Protein AF-A0A7T4PDF2-F1 (afdb_monomer)

Organism: NCBI:txid1642299

Sequence (208 aa):
MTSNLTVSLADASAEHSRTLLGHDFDAWLVAGILAVVVAVAYEVMTALLRQVSLRIPFLVLYLAKLTVPGKDWMRLSPRWKGELWAILSQPSTTSRPVRFLKGILYAAPLALGAARVTAKALTTTRPAAKKTRRRIVAIRIGTPSGGDWLRVAGFALATWGVYLAPPQDLKNRILVASLALFVWIGQVVRVLVITREEDTPGSPRDTD

pLDDT: mean 72.61, std 14.15, range [41.38, 96.06]

Foldseek 3Di:
DPPPPVVVVVVVVVPDAPDDPNHHVVVVVVVVVVVVVVVVVVCCVVLVVDPVVLCVLVVLLVLLPVQDDPVLCVVCVVVLVVVLVCLQVDDDDDDNVVSSVVSNVSSNVSNVHVVVVVSVVVVVPPDPPDPDPDDPPPPPPPDDPPVVVCVVVVLVVVLVVVVVPDDPDPVVVVVSNVVSVVVVVVVVVVVVVVVVVVPPPDDPDDDD

Secondary structure (DSSP, 8-state):
--SSHHHHHHHHHHS---EETTEEHHHHHHHHHHHHHHHHHHHHHHHHHSTTTTSHHHHHHHHGGGTS-HHHHHHHHHHHHHHHHHHHH--SSS-HHHHHHHHHHHHHHIIIIIHHHHHHHHHHTS----------------PPPHHHHHHHHHHHHHHHHHHHS--S-HHHHHHHHHHHHHHHHHHHHHHHHHHHHTTS--------

Solvent-accessible surface area (backbone atoms only — not comparable to full-atom values): 12454 Å² total; per-residue (Å²): 144,74,81,73,66,68,60,62,59,58,59,63,59,69,75,60,59,66,58,60,94,88,38,47,50,65,58,53,51,51,50,51,52,51,50,52,52,50,51,51,50,50,50,51,52,51,26,71,74,40,101,62,45,77,49,58,33,54,52,41,38,54,49,19,56,79,56,28,61,71,76,56,38,71,68,45,46,64,55,55,50,50,54,45,47,52,54,56,64,56,79,93,81,69,55,71,71,56,30,46,50,52,26,37,67,58,16,48,50,32,29,77,36,51,45,41,54,53,53,51,54,63,60,67,66,57,74,73,92,61,94,68,95,67,81,86,72,81,78,76,74,80,70,78,59,79,66,58,57,53,53,55,50,50,51,54,49,54,59,47,51,65,72,67,56,88,70,97,48,73,68,58,53,55,53,52,52,49,52,53,49,52,54,49,51,54,51,54,52,52,54,57,53,58,62,57,65,74,69,59,78,74,73,84,76,83,80,131

Structure (mmCIF, N/CA/C/O backbone):
data_AF-A0A7T4PDF2-F1
#
_entry.id   AF-A0A7T4PDF2-F1
#
loop_
_atom_site.group_PDB
_atom_site.id
_atom_site.type_symbol
_atom_site.label_atom_id
_atom_site.label_alt_id
_atom_site.label_comp_id
_atom_site.label_asym_id
_atom_site.label_entity_id
_atom_site.label_seq_id
_atom_site.pdbx_PDB_ins_code
_atom_site.Cartn_x
_atom_site.Cartn_y
_atom_site.Cartn_z
_atom_site.occupancy
_atom_site.B_iso_or_equiv
_atom_site.auth_seq_id
_atom_site.auth_comp_id
_atom_site.auth_asym_id
_atom_site.auth_atom_id
_atom_site.pdbx_PDB_model_num
ATOM 1 N N . MET A 1 1 ? 42.212 -27.305 -36.661 1.00 55.41 1 MET A N 1
ATOM 2 C CA . MET A 1 1 ? 42.125 -25.833 -36.499 1.00 55.41 1 MET A CA 1
ATOM 3 C C . MET A 1 1 ? 40.678 -25.337 -36.648 1.00 55.41 1 MET A C 1
ATOM 5 O O . MET A 1 1 ? 40.427 -24.370 -37.347 1.00 55.41 1 MET A O 1
ATOM 9 N N . THR A 1 2 ? 39.704 -25.977 -35.997 1.00 55.78 2 THR A N 1
ATOM 10 C CA . THR A 1 2 ? 38.267 -25.648 -36.153 1.00 55.78 2 THR A CA 1
ATOM 11 C C . THR A 1 2 ? 37.528 -25.509 -34.818 1.00 55.78 2 THR A C 1
ATOM 13 O O . THR A 1 2 ? 36.362 -25.145 -34.803 1.00 55.78 2 THR A O 1
ATOM 16 N N . SER A 1 3 ? 38.203 -25.729 -33.687 1.00 56.53 3 SER A N 1
ATOM 17 C CA . SER A 1 3 ? 37.607 -25.738 -32.344 1.00 56.53 3 SER A CA 1
ATOM 18 C C . SER A 1 3 ? 37.536 -24.370 -31.649 1.00 56.53 3 SER A C 1
ATOM 20 O O . SER A 1 3 ? 36.924 -24.275 -30.595 1.00 56.53 3 SER A O 1
ATOM 22 N N 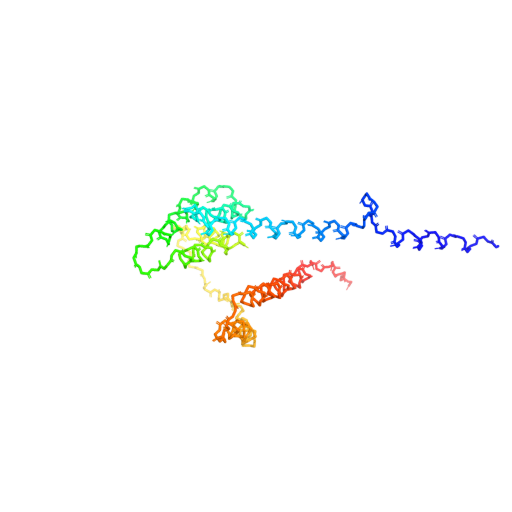. ASN A 1 4 ? 38.126 -23.308 -32.214 1.00 57.12 4 ASN A N 1
ATOM 23 C CA . ASN A 1 4 ? 38.200 -21.997 -31.545 1.00 57.12 4 ASN A CA 1
ATOM 24 C C . ASN A 1 4 ? 37.143 -20.979 -32.008 1.00 57.12 4 ASN A C 1
ATOM 26 O O . ASN A 1 4 ? 37.021 -19.922 -31.402 1.00 57.12 4 ASN A O 1
ATOM 30 N N . LEU A 1 5 ? 36.361 -21.273 -33.054 1.00 57.22 5 LEU A N 1
ATOM 31 C CA . LEU A 1 5 ? 35.352 -20.335 -33.569 1.00 57.22 5 LEU A CA 1
ATOM 32 C C . LEU A 1 5 ? 34.000 -20.434 -32.847 1.00 57.22 5 LEU A C 1
ATOM 34 O O . LEU A 1 5 ? 33.257 -19.459 -32.815 1.00 57.22 5 LEU A O 1
ATOM 38 N N . THR A 1 6 ? 33.679 -21.571 -32.226 1.00 57.25 6 THR A N 1
ATOM 39 C CA . THR A 1 6 ? 32.379 -21.772 -31.564 1.00 57.25 6 THR A CA 1
ATOM 40 C C . THR A 1 6 ? 32.286 -21.121 -30.184 1.00 57.25 6 THR A C 1
ATOM 42 O O . THR A 1 6 ? 31.183 -20.832 -29.735 1.00 57.25 6 THR A O 1
ATOM 45 N N . VAL A 1 7 ? 33.416 -20.845 -29.522 1.00 59.78 7 VAL A N 1
ATOM 46 C CA . VAL A 1 7 ? 33.430 -20.205 -28.192 1.00 59.78 7 VAL A CA 1
ATOM 47 C C . VAL A 1 7 ? 33.157 -18.697 -28.291 1.00 59.78 7 VAL A C 1
ATOM 49 O O . VAL A 1 7 ? 32.425 -18.151 -27.476 1.00 59.78 7 VAL A O 1
ATOM 52 N N . SER A 1 8 ? 33.631 -18.029 -29.349 1.00 59.09 8 SER A N 1
ATOM 53 C CA . SER A 1 8 ? 33.500 -16.568 -29.485 1.00 59.09 8 SER A CA 1
ATOM 54 C C . SER A 1 8 ? 32.078 -16.079 -29.804 1.00 59.09 8 SER A C 1
ATOM 56 O O . SER A 1 8 ? 31.779 -14.908 -29.590 1.00 59.09 8 SER A O 1
ATOM 58 N N . LEU A 1 9 ? 31.201 -16.941 -30.328 1.00 57.12 9 LEU A N 1
ATOM 59 C CA . LEU A 1 9 ? 29.815 -16.577 -30.659 1.00 57.12 9 LEU A CA 1
ATOM 60 C C . LEU A 1 9 ? 28.863 -16.716 -29.463 1.00 57.12 9 LEU A C 1
ATOM 62 O O . LEU A 1 9 ? 27.857 -16.012 -29.406 1.00 57.12 9 LEU A O 1
ATOM 66 N N . ALA A 1 10 ? 29.184 -17.589 -28.504 1.00 58.59 10 ALA A N 1
ATOM 67 C CA . ALA A 1 10 ? 28.398 -17.735 -27.283 1.00 58.59 10 ALA A CA 1
ATOM 68 C C . ALA A 1 10 ? 28.593 -16.529 -26.347 1.00 58.59 10 ALA A C 1
ATOM 70 O O . ALA A 1 10 ? 27.600 -15.982 -25.867 1.00 58.59 10 ALA A O 1
ATOM 71 N N . ASP A 1 11 ? 29.833 -16.050 -26.187 1.00 58.75 11 ASP A N 1
ATOM 72 C CA . ASP A 1 11 ? 30.136 -14.870 -25.360 1.00 58.75 11 ASP A CA 1
ATOM 73 C C . ASP A 1 11 ? 29.533 -13.576 -25.930 1.00 58.75 11 ASP A C 1
ATOM 75 O O . ASP A 1 11 ? 28.991 -12.764 -25.184 1.00 58.75 11 ASP A O 1
ATOM 79 N N . ALA A 1 12 ? 29.495 -13.413 -27.258 1.00 58.12 12 ALA A N 1
ATOM 80 C CA . ALA A 1 12 ? 28.892 -12.230 -27.884 1.00 58.12 12 ALA A CA 1
ATOM 81 C C . ALA A 1 12 ? 27.364 -12.129 -27.670 1.00 58.12 12 ALA A C 1
ATOM 83 O O . ALA A 1 12 ? 26.794 -11.035 -27.712 1.00 58.12 12 ALA A O 1
ATOM 84 N N . SER A 1 13 ? 26.691 -13.260 -27.420 1.00 55.97 13 SER A N 1
ATOM 85 C CA . SER A 1 13 ? 25.247 -13.295 -27.144 1.00 55.97 13 SER A CA 1
ATOM 86 C C . SER A 1 13 ? 24.888 -12.973 -25.688 1.00 55.97 13 SER A C 1
ATOM 88 O O . SER A 1 13 ? 23.735 -12.646 -25.411 1.00 55.97 13 SER A O 1
ATOM 90 N N . ALA A 1 14 ? 25.858 -13.027 -24.769 1.00 56.44 14 ALA A N 1
ATOM 91 C CA . ALA A 1 14 ? 25.640 -12.760 -23.349 1.00 56.44 14 ALA A CA 1
ATOM 92 C C . ALA A 1 14 ? 25.651 -11.257 -23.009 1.00 56.44 14 ALA A C 1
ATOM 94 O O . ALA A 1 14 ? 25.017 -10.851 -22.037 1.00 56.44 14 ALA A O 1
ATOM 95 N N . GLU A 1 15 ? 26.311 -10.421 -23.818 1.00 57.56 15 GLU A N 1
ATOM 96 C CA . GLU A 1 15 ? 26.393 -8.970 -23.574 1.00 57.56 15 GLU A CA 1
ATOM 97 C C . GLU A 1 15 ? 25.208 -8.176 -24.144 1.00 57.56 15 GLU A C 1
ATOM 99 O O . GLU A 1 15 ? 24.951 -7.051 -23.719 1.00 57.56 15 GLU A O 1
ATOM 104 N N . HIS A 1 16 ? 24.429 -8.758 -25.060 1.00 56.84 16 HIS A N 1
ATOM 105 C CA . HIS A 1 16 ? 23.249 -8.100 -25.618 1.00 56.84 16 HIS A CA 1
ATOM 106 C C . HIS A 1 16 ? 22.017 -8.436 -24.777 1.00 56.84 16 HIS A C 1
ATOM 108 O O . HIS A 1 16 ? 21.187 -9.278 -25.135 1.00 56.84 16 HIS A O 1
ATOM 114 N N . SER A 1 17 ? 21.901 -7.745 -23.638 1.00 58.88 17 SER A N 1
ATOM 115 C CA . SER A 1 17 ? 20.645 -7.641 -22.893 1.00 58.88 17 SER A CA 1
ATOM 116 C C . SER A 1 17 ? 19.512 -7.315 -23.880 1.00 58.88 17 SER A C 1
ATOM 118 O O . SER A 1 17 ? 19.728 -6.603 -24.859 1.00 58.88 17 SER A O 1
ATOM 120 N N . ARG A 1 18 ? 18.318 -7.899 -23.711 1.00 73.56 18 ARG A N 1
ATOM 121 C CA . ARG A 1 18 ? 17.212 -7.743 -24.675 1.00 73.56 18 ARG A CA 1
ATOM 122 C C . ARG A 1 18 ? 16.936 -6.257 -24.930 1.00 73.56 18 ARG A C 1
ATOM 124 O O . ARG A 1 18 ? 16.296 -5.601 -24.114 1.00 73.56 18 ARG A O 1
ATOM 131 N N . THR A 1 19 ? 17.382 -5.740 -26.068 1.00 82.56 19 THR A N 1
ATOM 132 C CA . THR A 1 19 ? 17.137 -4.354 -26.448 1.00 82.56 19 THR A CA 1
ATOM 133 C C . THR A 1 19 ? 15.747 -4.247 -27.064 1.00 82.56 19 THR A C 1
ATOM 135 O O . THR A 1 19 ? 15.395 -4.953 -28.010 1.00 82.56 19 THR A O 1
ATOM 138 N N . LEU A 1 20 ? 14.916 -3.371 -26.505 1.00 68.25 20 LEU A N 1
ATOM 139 C CA . LEU A 1 20 ? 13.612 -3.022 -27.057 1.00 68.25 20 LEU A CA 1
ATOM 140 C C . LEU A 1 20 ? 13.735 -1.595 -27.597 1.00 68.25 20 LEU A C 1
ATOM 142 O O . LEU A 1 20 ? 13.998 -0.668 -26.833 1.00 68.25 20 LEU A O 1
ATOM 146 N N . LEU A 1 21 ? 13.573 -1.416 -28.912 1.00 81.50 21 LEU A N 1
ATOM 147 C CA . LEU A 1 21 ? 13.706 -0.112 -29.587 1.00 81.50 21 LEU A CA 1
ATOM 148 C C . LEU A 1 21 ? 15.102 0.533 -29.445 1.00 81.50 21 LEU A C 1
ATOM 150 O O . LEU A 1 21 ? 15.217 1.752 -29.386 1.00 81.50 21 LEU A O 1
ATOM 154 N N . GLY A 1 22 ? 16.163 -0.278 -29.384 1.00 85.19 22 GLY A N 1
ATOM 155 C CA . GLY A 1 22 ? 17.543 0.220 -29.288 1.00 85.19 22 GLY A CA 1
ATOM 156 C C . GLY A 1 22 ? 17.973 0.669 -27.888 1.00 85.19 22 GLY A C 1
ATOM 157 O O . GLY A 1 22 ? 19.072 1.192 -27.737 1.00 85.19 22 GLY A O 1
ATOM 158 N N . HIS A 1 23 ? 17.142 0.439 -26.868 1.00 82.00 23 HIS A N 1
ATOM 159 C CA . HIS A 1 23 ? 17.488 0.648 -25.463 1.00 82.00 23 HIS A CA 1
ATOM 160 C C . HIS A 1 23 ? 17.376 -0.657 -24.675 1.00 82.00 23 HIS A C 1
ATOM 162 O O . HIS A 1 23 ? 16.499 -1.482 -24.950 1.00 82.00 23 HIS A O 1
ATOM 168 N N . ASP A 1 24 ? 18.255 -0.829 -23.689 1.00 87.06 24 ASP A N 1
ATOM 169 C CA . ASP A 1 24 ? 18.251 -1.987 -22.799 1.00 87.06 24 ASP A CA 1
ATOM 170 C C . ASP A 1 24 ? 16.918 -2.107 -22.053 1.00 87.06 24 ASP A C 1
ATOM 172 O O . ASP A 1 24 ? 16.301 -1.110 -21.659 1.00 87.06 24 ASP A O 1
ATOM 176 N N . PHE A 1 25 ? 16.471 -3.342 -21.828 1.00 81.69 25 PHE A N 1
ATOM 177 C CA . PHE A 1 25 ? 15.263 -3.614 -21.047 1.00 81.69 25 PHE A CA 1
ATOM 178 C C . PHE A 1 25 ? 15.326 -2.984 -19.646 1.00 81.69 25 PHE A C 1
ATOM 180 O O . PHE A 1 25 ? 14.312 -2.510 -19.133 1.00 81.69 25 PHE A O 1
ATOM 187 N N . ASP A 1 26 ? 16.522 -2.902 -19.062 1.00 78.44 26 ASP A N 1
ATOM 188 C CA . ASP A 1 26 ? 16.755 -2.258 -17.770 1.00 78.44 26 ASP A CA 1
ATOM 189 C C . ASP A 1 26 ? 16.438 -0.758 -17.809 1.00 78.44 26 ASP A C 1
ATOM 191 O O . ASP A 1 26 ? 15.810 -0.236 -16.886 1.00 78.44 26 ASP A O 1
ATOM 195 N N . ALA A 1 27 ? 16.772 -0.066 -18.904 1.00 76.88 27 ALA A N 1
ATOM 196 C CA . ALA A 1 27 ? 16.428 1.344 -19.082 1.00 76.88 27 ALA A CA 1
ATOM 197 C C . ALA A 1 27 ? 14.904 1.543 -19.141 1.00 76.88 27 ALA A C 1
ATOM 199 O O . ALA A 1 27 ? 14.369 2.465 -18.519 1.00 76.88 27 ALA A O 1
ATOM 200 N N . TRP A 1 28 ? 14.188 0.639 -19.817 1.00 84.12 28 TRP A N 1
ATOM 201 C CA . TRP A 1 28 ? 12.723 0.643 -19.856 1.00 84.12 28 TRP A CA 1
ATOM 202 C C . TRP A 1 28 ? 12.091 0.334 -18.500 1.00 84.12 28 TRP A C 1
ATOM 204 O O . TRP A 1 28 ? 11.101 0.965 -18.125 1.00 84.12 28 TRP A O 1
ATOM 214 N N . LEU A 1 29 ? 12.663 -0.604 -17.746 1.00 79.56 29 LEU A N 1
ATOM 215 C CA . LEU A 1 29 ? 12.190 -0.950 -16.411 1.00 79.56 29 LEU A CA 1
ATOM 216 C C . LEU A 1 29 ? 12.362 0.234 -15.451 1.00 79.56 29 LEU A C 1
ATOM 218 O O . LEU A 1 29 ? 11.414 0.598 -14.752 1.00 79.56 29 LEU A O 1
ATOM 222 N N . VAL A 1 30 ? 13.527 0.889 -15.469 1.00 81.31 30 VAL A N 1
ATOM 223 C CA . VAL A 1 30 ? 13.784 2.103 -14.679 1.00 81.31 30 VAL A CA 1
ATOM 224 C C . VAL A 1 30 ? 12.826 3.225 -15.079 1.00 81.31 30 VAL A C 1
ATOM 226 O O . VAL A 1 30 ? 12.207 3.832 -14.202 1.00 81.31 30 VAL A O 1
ATOM 229 N N . ALA A 1 31 ? 12.638 3.468 -16.379 1.00 76.06 31 ALA A N 1
ATOM 230 C CA . ALA A 1 31 ? 11.690 4.467 -16.872 1.00 76.06 31 ALA A CA 1
ATOM 231 C C . ALA A 1 31 ? 10.249 4.163 -16.426 1.00 76.06 31 ALA A C 1
ATOM 233 O O . ALA A 1 31 ? 9.533 5.068 -15.995 1.00 76.06 31 ALA A O 1
ATOM 234 N N . GLY A 1 32 ? 9.838 2.892 -16.458 1.00 79.56 32 GLY A N 1
ATOM 235 C CA . GLY A 1 32 ? 8.528 2.441 -15.991 1.00 79.56 32 GLY A CA 1
ATOM 236 C C . GLY A 1 32 ? 8.319 2.683 -14.495 1.00 79.56 32 GLY A C 1
ATOM 237 O O . GLY A 1 32 ? 7.292 3.235 -14.098 1.00 79.56 32 GLY A O 1
ATOM 238 N N . ILE A 1 33 ? 9.308 2.347 -13.661 1.00 80.31 33 ILE A N 1
ATOM 239 C CA . ILE A 1 33 ? 9.261 2.634 -12.218 1.00 80.31 33 ILE A CA 1
ATOM 240 C C . ILE A 1 33 ? 9.170 4.144 -11.982 1.00 80.31 33 ILE A C 1
ATOM 242 O O . ILE A 1 33 ? 8.335 4.595 -11.195 1.00 80.31 33 ILE A O 1
ATOM 246 N N . LEU A 1 34 ? 9.987 4.936 -12.679 1.00 80.81 34 LEU A N 1
ATOM 247 C CA . LEU A 1 34 ? 10.007 6.388 -12.521 1.00 80.81 34 LEU A CA 1
ATOM 248 C C . LEU A 1 34 ? 8.670 7.017 -12.938 1.00 80.81 34 LEU A C 1
ATOM 250 O O . LEU A 1 34 ? 8.151 7.876 -12.226 1.00 80.81 34 LEU A O 1
ATOM 254 N N . ALA A 1 35 ? 8.062 6.535 -14.025 1.00 73.25 35 ALA A N 1
ATOM 255 C CA . ALA A 1 35 ? 6.735 6.957 -14.463 1.00 73.25 35 ALA A CA 1
ATOM 256 C C . ALA A 1 35 ? 5.657 6.656 -13.409 1.00 73.25 35 ALA A C 1
ATOM 258 O O . ALA A 1 35 ? 4.822 7.517 -13.126 1.00 73.25 35 ALA A O 1
ATOM 259 N N . VAL A 1 36 ? 5.701 5.479 -12.771 1.00 76.38 36 VAL A N 1
ATOM 260 C CA . VAL A 1 36 ? 4.786 5.130 -11.670 1.00 76.38 36 VAL A CA 1
ATOM 261 C C . VAL A 1 36 ? 4.982 6.065 -10.476 1.00 76.38 36 VAL A C 1
ATOM 263 O O . VAL A 1 36 ? 4.001 6.578 -9.936 1.00 76.38 36 VAL A O 1
ATOM 266 N N . VAL A 1 37 ? 6.228 6.339 -10.081 1.00 79.88 37 VAL A N 1
ATOM 267 C CA . VAL A 1 37 ? 6.529 7.252 -8.964 1.00 79.88 37 VAL A CA 1
ATOM 268 C C . VAL A 1 37 ? 6.021 8.665 -9.257 1.00 79.88 37 VAL A C 1
ATOM 270 O O . VAL A 1 37 ? 5.363 9.263 -8.405 1.00 79.88 37 VAL A O 1
ATOM 273 N N . VAL A 1 38 ? 6.268 9.187 -10.462 1.00 75.00 38 VAL A N 1
ATOM 274 C CA . VAL A 1 38 ? 5.798 10.518 -10.879 1.00 75.00 38 VAL A CA 1
ATOM 275 C C . VAL A 1 38 ? 4.271 10.577 -10.925 1.00 75.00 38 VAL A C 1
ATOM 277 O O . VAL A 1 38 ? 3.696 11.544 -10.428 1.00 75.00 38 VAL A O 1
ATOM 280 N N . ALA A 1 39 ? 3.599 9.547 -11.446 1.00 73.62 39 ALA A N 1
ATOM 281 C CA . ALA A 1 39 ? 2.138 9.483 -11.474 1.00 73.62 39 ALA A CA 1
ATOM 282 C C . ALA A 1 39 ? 1.538 9.491 -10.058 1.00 73.62 39 ALA A C 1
ATOM 284 O O . ALA A 1 39 ? 0.590 10.230 -9.789 1.00 73.62 39 ALA A O 1
ATOM 285 N N . VAL A 1 40 ? 2.129 8.732 -9.128 1.00 76.69 40 VAL A N 1
ATOM 286 C CA . VAL A 1 40 ? 1.718 8.730 -7.716 1.00 76.69 40 VAL A CA 1
ATOM 287 C C . VAL A 1 40 ? 1.963 10.094 -7.075 1.00 76.69 40 VAL A C 1
ATOM 289 O O . VAL A 1 40 ? 1.079 10.614 -6.397 1.00 76.69 40 VAL A O 1
ATOM 292 N N . ALA A 1 41 ? 3.129 10.700 -7.299 1.00 77.94 41 ALA A N 1
ATOM 293 C CA . ALA A 1 41 ? 3.449 12.018 -6.762 1.00 77.94 41 ALA A CA 1
ATOM 294 C C . ALA A 1 41 ? 2.492 13.095 -7.298 1.00 77.94 41 ALA A C 1
ATOM 296 O O . ALA A 1 41 ? 2.011 13.920 -6.523 1.00 77.94 41 ALA A O 1
ATOM 297 N N . TYR A 1 42 ? 2.164 13.056 -8.591 1.00 79.00 42 TYR A N 1
ATOM 298 C CA . TYR A 1 42 ? 1.203 13.960 -9.219 1.00 79.00 42 TYR A CA 1
ATOM 299 C C . TYR A 1 42 ? -0.207 13.800 -8.634 1.00 79.00 42 TYR A C 1
ATOM 301 O O . TYR A 1 42 ? -0.833 14.795 -8.267 1.00 79.00 42 TYR A O 1
ATOM 309 N N . GLU A 1 43 ? -0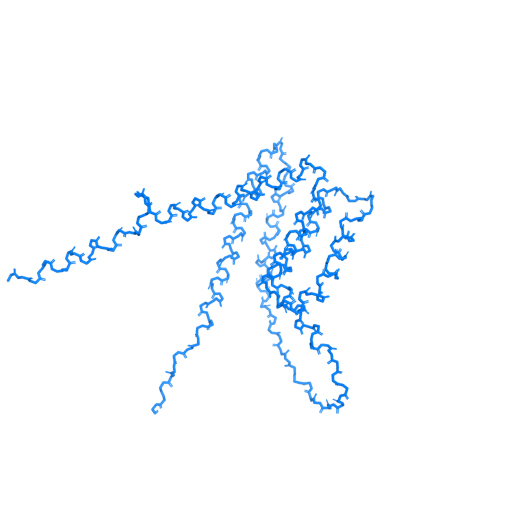.699 12.571 -8.475 1.00 70.94 43 GLU A N 1
ATOM 310 C CA . GLU A 1 43 ? -1.990 12.296 -7.824 1.00 70.94 43 GLU A CA 1
ATOM 311 C C . GLU A 1 43 ? -2.007 12.767 -6.366 1.00 70.94 43 GLU A C 1
ATOM 313 O O . GLU A 1 43 ? -2.942 13.435 -5.934 1.00 70.94 43 GLU A O 1
ATOM 318 N N . VAL A 1 44 ? -0.940 12.516 -5.604 1.00 70.69 44 VAL A N 1
ATOM 319 C CA . VAL A 1 44 ? -0.824 12.999 -4.219 1.00 70.69 44 VAL A CA 1
ATOM 320 C C . VAL A 1 44 ? -0.826 14.529 -4.169 1.00 70.69 44 VAL A C 1
ATOM 322 O O . VAL A 1 44 ? -1.551 15.114 -3.363 1.00 70.69 44 VAL A O 1
ATOM 325 N N . MET A 1 45 ? -0.067 15.185 -5.048 1.00 69.56 45 MET A N 1
ATOM 326 C CA . MET A 1 45 ? 0.032 16.644 -5.130 1.00 69.56 45 MET A CA 1
ATOM 327 C C . MET A 1 45 ? -1.310 17.275 -5.529 1.00 69.56 45 MET A C 1
ATOM 329 O O . MET A 1 45 ? -1.776 18.217 -4.890 1.00 69.56 45 MET A O 1
ATOM 333 N N . THR A 1 46 ? -1.978 16.741 -6.552 1.00 67.00 46 THR A N 1
ATOM 334 C CA . THR A 1 46 ? -3.286 17.239 -7.005 1.00 67.00 46 THR A CA 1
ATOM 335 C C . THR A 1 46 ? -4.397 16.942 -5.997 1.00 67.00 46 THR A C 1
ATOM 337 O O . THR A 1 46 ? -5.276 17.784 -5.802 1.00 67.00 46 THR A O 1
ATOM 340 N N . ALA A 1 47 ? -4.335 15.816 -5.285 1.00 59.03 47 ALA A N 1
ATOM 341 C CA . ALA A 1 47 ? -5.230 15.501 -4.176 1.00 59.03 47 ALA A CA 1
ATOM 342 C C . ALA A 1 47 ? -5.001 16.398 -2.953 1.00 59.03 47 ALA A C 1
ATOM 344 O O . ALA A 1 47 ? -5.962 16.727 -2.262 1.00 59.03 47 ALA A O 1
ATOM 345 N N . LEU A 1 48 ? -3.763 16.825 -2.691 1.00 61.34 48 LEU A N 1
ATOM 346 C CA . LEU A 1 48 ? -3.448 17.837 -1.676 1.00 61.34 48 LEU A CA 1
ATOM 347 C C . LEU A 1 48 ? -3.997 19.218 -2.066 1.00 61.34 48 LEU A C 1
ATOM 349 O O . LEU A 1 48 ? -4.483 19.947 -1.200 1.00 61.34 48 LEU A O 1
ATOM 353 N N . LEU A 1 49 ? -3.945 19.561 -3.356 1.00 68.75 49 LEU A N 1
ATOM 354 C CA . LEU A 1 49 ? -4.347 20.870 -3.884 1.00 68.75 49 LEU A CA 1
ATOM 355 C C . LEU A 1 49 ? -5.858 21.000 -4.146 1.00 68.75 49 LEU A C 1
ATOM 357 O O . LEU A 1 49 ? -6.391 22.108 -4.104 1.00 68.75 49 LEU A O 1
ATOM 361 N N . ARG A 1 50 ? -6.579 19.901 -4.393 1.00 59.50 50 ARG A N 1
ATOM 362 C CA . ARG A 1 50 ? -8.042 19.899 -4.579 1.00 59.50 50 ARG A CA 1
ATOM 363 C C . ARG A 1 50 ? -8.747 19.341 -3.341 1.00 59.50 50 ARG A C 1
ATOM 365 O O . ARG A 1 50 ? -8.270 18.416 -2.697 1.00 59.50 50 ARG A O 1
ATOM 372 N N . GLN A 1 51 ? -9.962 19.810 -3.042 1.00 57.44 51 GLN A N 1
ATOM 373 C CA . GLN A 1 51 ? -10.839 19.276 -1.973 1.00 57.44 51 GLN A CA 1
ATOM 374 C C . GLN A 1 51 ? -11.236 17.781 -2.143 1.00 57.44 51 GLN A C 1
ATOM 376 O O . GLN A 1 51 ? -12.085 17.272 -1.417 1.00 57.44 51 GLN A O 1
ATOM 381 N N . VAL A 1 52 ? -10.608 17.054 -3.071 1.00 55.53 52 VAL A N 1
ATOM 382 C CA . VAL A 1 52 ? -10.863 15.653 -3.439 1.00 55.53 52 VAL A CA 1
ATOM 383 C C . VAL A 1 52 ? -9.878 14.686 -2.736 1.00 55.53 52 VAL A C 1
ATOM 385 O O . VAL A 1 52 ? -9.824 13.501 -3.053 1.00 55.53 52 VAL A O 1
ATOM 388 N N . SER A 1 53 ? -9.133 15.152 -1.723 1.00 60.00 53 SER A N 1
ATOM 389 C CA . SER A 1 53 ? -8.133 14.377 -0.950 1.00 60.00 53 SER A CA 1
ATOM 390 C C . SER A 1 53 ? -8.654 13.101 -0.286 1.00 60.00 53 SER A C 1
ATOM 392 O O . SER A 1 53 ? -7.883 12.204 0.040 1.00 60.00 53 SER A O 1
ATOM 394 N N . LEU A 1 54 ? -9.961 12.971 -0.089 1.00 71.00 54 LEU A N 1
ATOM 395 C CA . LEU A 1 54 ? -10.524 11.853 0.663 1.00 71.00 54 LEU A CA 1
ATOM 396 C C . LEU A 1 54 ? -10.562 10.536 -0.122 1.00 71.00 54 LEU A C 1
ATOM 398 O O . LEU A 1 54 ? -10.821 9.507 0.488 1.00 71.00 54 LEU A O 1
ATOM 402 N N . ARG A 1 55 ? -10.300 10.532 -1.439 1.00 85.19 55 ARG A N 1
ATOM 403 C CA . ARG A 1 55 ? -10.440 9.330 -2.286 1.00 85.19 55 ARG A CA 1
ATOM 404 C C . ARG A 1 55 ? -9.212 8.419 -2.317 1.00 85.19 55 ARG A C 1
ATOM 406 O O . ARG A 1 55 ? -9.392 7.207 -2.411 1.00 85.19 55 ARG A O 1
ATOM 413 N N . ILE A 1 56 ? -7.993 8.955 -2.196 1.00 88.38 56 ILE A N 1
ATOM 414 C CA . ILE A 1 56 ? -6.764 8.136 -2.270 1.00 88.38 56 ILE A CA 1
ATOM 415 C C . ILE A 1 56 ? -6.741 7.040 -1.193 1.00 88.38 56 ILE A C 1
ATOM 417 O O . ILE A 1 56 ? -6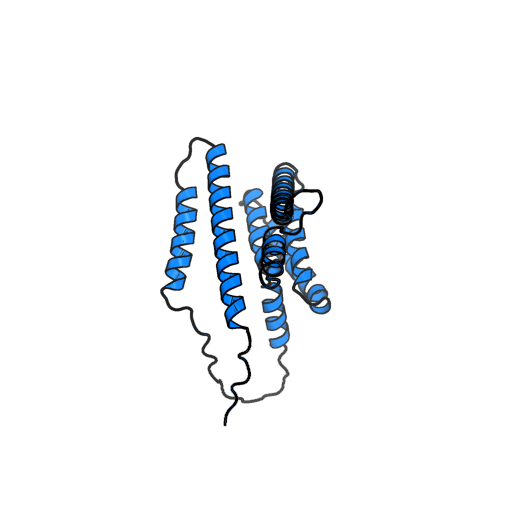.484 5.893 -1.550 1.00 88.38 56 ILE A O 1
ATOM 421 N N . PRO A 1 57 ? -7.086 7.300 0.084 1.00 91.12 57 PRO A N 1
ATOM 422 C CA . PRO A 1 57 ? -7.131 6.233 1.081 1.00 91.12 57 PRO A CA 1
ATOM 423 C C . PRO A 1 57 ? -8.101 5.100 0.713 1.00 91.12 57 PRO A C 1
ATOM 425 O O . PRO A 1 57 ? -7.808 3.936 0.972 1.00 91.12 57 PRO A O 1
ATOM 428 N N . PHE A 1 58 ? -9.227 5.404 0.052 1.00 93.38 58 PHE A N 1
ATOM 429 C CA . PHE A 1 58 ? -10.146 4.371 -0.443 1.00 93.38 58 PHE A CA 1
ATOM 430 C C . PHE A 1 58 ? -9.575 3.598 -1.631 1.00 93.38 58 PHE A C 1
ATOM 432 O O . PHE A 1 58 ? -9.846 2.405 -1.751 1.00 93.38 58 PHE A O 1
ATOM 439 N N . LEU A 1 59 ? -8.789 4.248 -2.492 1.00 91.75 59 LEU A N 1
ATOM 440 C CA . LEU A 1 59 ? -8.092 3.589 -3.597 1.00 91.75 59 LEU A CA 1
ATOM 441 C C . LEU A 1 59 ? -7.028 2.617 -3.066 1.00 91.75 59 LEU A C 1
ATOM 443 O O . LEU A 1 59 ? -6.982 1.463 -3.486 1.00 91.75 59 LEU A O 1
ATOM 447 N N . VAL A 1 60 ? -6.242 3.056 -2.077 1.00 92.56 60 VAL A N 1
ATOM 448 C CA . VAL A 1 60 ? -5.276 2.201 -1.369 1.00 92.56 60 VAL A CA 1
ATOM 449 C C . VAL A 1 60 ? -5.994 1.043 -0.687 1.00 92.56 60 VAL A C 1
ATOM 451 O O . VAL A 1 60 ? -5.573 -0.101 -0.813 1.00 92.56 60 VAL A O 1
ATOM 454 N N . LEU A 1 61 ? -7.132 1.300 -0.041 1.00 94.06 61 LEU A N 1
ATOM 455 C CA . LEU A 1 61 ? -7.937 0.229 0.534 1.00 94.06 61 LEU A CA 1
ATOM 456 C C . LEU A 1 61 ? -8.420 -0.750 -0.548 1.00 94.06 61 LEU A C 1
ATOM 458 O O . LEU A 1 61 ? -8.436 -1.952 -0.311 1.00 94.06 61 LEU A O 1
ATOM 462 N N . TYR A 1 62 ? -8.779 -0.270 -1.741 1.00 93.06 62 TYR A N 1
ATOM 463 C CA . TYR A 1 62 ? -9.215 -1.122 -2.850 1.00 93.06 62 TYR A CA 1
ATOM 464 C C . TYR A 1 62 ? -8.108 -2.056 -3.358 1.00 93.06 62 TYR A C 1
ATOM 466 O O . TYR A 1 62 ? -8.419 -3.171 -3.773 1.00 93.06 62 TYR A O 1
ATOM 474 N N . LEU A 1 63 ? -6.830 -1.670 -3.261 1.00 91.56 63 LEU A N 1
ATOM 475 C CA . LEU A 1 63 ? -5.701 -2.557 -3.584 1.00 91.56 63 LEU A CA 1
ATOM 476 C C . LEU A 1 63 ? -5.667 -3.813 -2.699 1.00 91.56 63 LEU A C 1
ATOM 478 O O . LEU A 1 63 ? -5.227 -4.863 -3.161 1.00 91.56 63 LEU A O 1
ATOM 482 N N . ALA A 1 64 ? -6.224 -3.770 -1.483 1.00 91.25 64 ALA A N 1
ATOM 483 C CA . ALA A 1 64 ? -6.369 -4.965 -0.646 1.00 91.25 64 ALA A CA 1
ATOM 484 C C . ALA A 1 64 ? -7.271 -6.044 -1.279 1.00 91.25 64 ALA A C 1
ATOM 486 O O . ALA A 1 64 ? -7.171 -7.217 -0.923 1.00 91.25 64 ALA A O 1
ATOM 487 N N . LYS A 1 65 ? -8.098 -5.702 -2.278 1.00 93.19 65 LYS A N 1
ATOM 488 C CA . LYS A 1 65 ? -8.847 -6.684 -3.077 1.00 93.19 65 LYS A CA 1
ATOM 489 C C . LYS A 1 65 ? -7.925 -7.671 -3.803 1.00 93.19 65 LYS A C 1
ATOM 491 O O . LYS A 1 65 ? -8.340 -8.796 -4.052 1.00 93.19 65 LYS A O 1
ATOM 496 N N . LEU A 1 66 ? -6.692 -7.274 -4.132 1.00 90.19 66 LEU A N 1
ATOM 497 C CA . LEU A 1 66 ? -5.719 -8.150 -4.795 1.00 90.19 66 LEU A CA 1
ATOM 498 C C . LEU A 1 66 ? -5.187 -9.246 -3.861 1.00 90.19 66 LEU A C 1
ATOM 500 O O . LEU A 1 66 ? -4.800 -10.312 -4.329 1.00 90.19 66 LEU A O 1
ATOM 504 N N . THR A 1 67 ? -5.175 -9.006 -2.547 1.00 89.31 67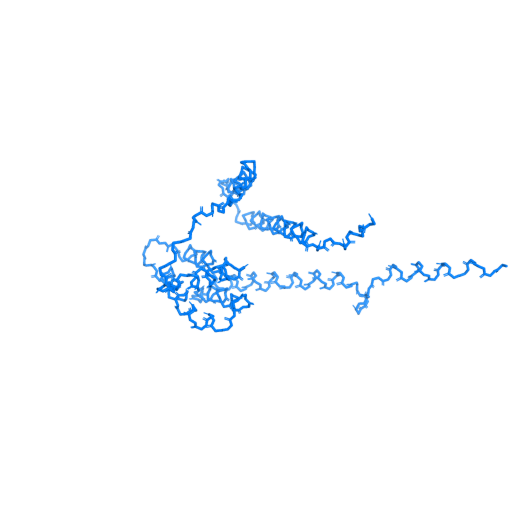 THR A N 1
ATOM 505 C CA . THR A 1 67 ? -4.605 -9.936 -1.556 1.00 89.31 67 THR A CA 1
ATOM 506 C C . THR A 1 67 ? -5.659 -10.764 -0.817 1.00 89.31 67 THR A C 1
ATOM 508 O O . THR A 1 67 ? -5.318 -11.753 -0.160 1.00 89.31 67 THR A O 1
ATOM 511 N N . VAL A 1 68 ? -6.939 -10.396 -0.931 1.00 89.06 68 VAL A N 1
ATOM 512 C CA . VAL A 1 68 ? -8.067 -11.033 -0.236 1.00 89.06 68 VAL A CA 1
ATOM 513 C C . VAL A 1 68 ? -8.938 -11.818 -1.223 1.00 89.06 68 VAL A C 1
ATOM 515 O O . VAL A 1 68 ? -9.351 -11.261 -2.239 1.00 89.06 68 VAL A O 1
ATOM 518 N N . PRO A 1 69 ? -9.303 -13.081 -0.926 1.00 91.31 69 PRO A N 1
ATOM 519 C CA . PRO A 1 69 ? -10.259 -13.827 -1.742 1.00 91.31 69 PRO A CA 1
ATOM 520 C C . PRO A 1 69 ? -11.584 -13.068 -1.911 1.00 91.31 69 PRO A C 1
ATOM 522 O O . PRO A 1 69 ? -12.115 -12.506 -0.954 1.00 91.31 69 PRO A O 1
ATOM 525 N N . GLY A 1 70 ? -12.172 -13.095 -3.111 1.00 91.38 70 GLY A N 1
ATOM 526 C CA . GLY A 1 70 ? -13.352 -12.277 -3.435 1.00 91.38 70 GLY A CA 1
ATOM 527 C C . GLY A 1 70 ? -14.549 -12.451 -2.483 1.00 91.38 70 GLY A C 1
ATOM 528 O O . GLY A 1 70 ? -15.236 -11.476 -2.178 1.00 91.38 70 GLY A O 1
ATOM 529 N N . LYS A 1 71 ? -14.758 -13.664 -1.949 1.00 91.56 71 LYS A N 1
ATOM 530 C CA . LYS A 1 71 ? -15.813 -13.957 -0.958 1.00 91.56 71 LYS A CA 1
ATOM 531 C C . LYS A 1 71 ? -15.588 -13.211 0.363 1.00 91.56 71 LYS A C 1
ATOM 533 O O . LYS A 1 71 ? -16.524 -12.634 0.913 1.00 91.56 71 LYS A O 1
ATOM 538 N N . ASP A 1 72 ? -14.345 -13.178 0.839 1.00 91.38 72 ASP A N 1
ATOM 539 C CA . ASP A 1 72 ? -13.971 -12.492 2.078 1.00 91.38 72 ASP A CA 1
ATOM 540 C C . ASP A 1 72 ? -13.981 -10.974 1.884 1.00 91.38 72 ASP A C 1
ATOM 542 O O . ASP A 1 72 ? -14.453 -10.238 2.750 1.00 91.38 72 ASP A O 1
ATOM 546 N N . TRP A 1 73 ? -13.552 -10.495 0.713 1.00 92.38 73 TRP A N 1
ATOM 547 C CA . TRP A 1 73 ? -13.583 -9.075 0.362 1.00 92.38 73 TRP A CA 1
ATOM 548 C C . TRP A 1 73 ? -14.997 -8.487 0.438 1.00 92.38 73 TRP A C 1
ATOM 550 O O . TRP A 1 73 ? -15.202 -7.404 0.989 1.00 92.38 73 TRP A O 1
ATOM 560 N N . MET A 1 74 ? -15.996 -9.208 -0.073 1.00 92.88 74 MET A N 1
ATOM 561 C CA . MET A 1 74 ? -17.389 -8.754 -0.066 1.00 92.88 74 MET A CA 1
ATOM 562 C C . MET A 1 74 ? -17.937 -8.595 1.364 1.00 92.88 74 MET A C 1
ATOM 564 O O . MET A 1 74 ? -18.722 -7.687 1.627 1.00 92.88 74 MET A O 1
ATOM 568 N N . ARG A 1 75 ? -17.457 -9.420 2.305 1.00 93.06 75 ARG A N 1
ATOM 569 C CA . ARG A 1 75 ? -17.822 -9.360 3.728 1.00 93.06 75 ARG A CA 1
ATOM 570 C C . ARG A 1 75 ? -17.033 -8.306 4.513 1.00 93.06 75 ARG A C 1
ATOM 572 O O . ARG A 1 75 ? -17.595 -7.669 5.400 1.00 93.06 75 ARG A O 1
ATOM 579 N N . LEU A 1 76 ? -15.741 -8.144 4.227 1.00 92.69 76 LEU A N 1
ATOM 580 C CA . LEU A 1 76 ? -14.831 -7.291 5.004 1.00 92.69 76 LEU A CA 1
ATOM 581 C C . LEU A 1 76 ? -14.794 -5.845 4.511 1.00 92.69 76 LEU A C 1
ATOM 583 O O . LEU A 1 76 ? -14.657 -4.923 5.316 1.00 92.69 76 LEU A O 1
ATOM 587 N N . SER A 1 77 ? -14.972 -5.627 3.207 1.00 94.75 77 SER A N 1
ATOM 588 C CA . SER A 1 77 ? -14.860 -4.293 2.618 1.00 94.75 77 SER A CA 1
ATOM 589 C C . SER A 1 77 ? -15.846 -3.259 3.176 1.00 94.75 77 SER A C 1
ATOM 591 O O . SER A 1 77 ? -15.405 -2.124 3.359 1.00 94.75 77 SER A O 1
ATOM 593 N N . PRO A 1 78 ? -17.120 -3.567 3.516 1.00 96.06 78 PRO A N 1
ATOM 594 C CA . PRO A 1 78 ? -18.007 -2.571 4.121 1.00 96.06 78 PRO A CA 1
ATOM 595 C C . PRO A 1 78 ? -17.494 -2.106 5.486 1.00 96.06 78 PRO A C 1
ATOM 597 O O . PRO A 1 78 ? -17.521 -0.913 5.780 1.00 96.06 78 PRO A O 1
ATOM 600 N N . ARG A 1 79 ? -16.953 -3.034 6.289 1.00 95.19 79 ARG A N 1
ATOM 601 C CA . ARG A 1 79 ? -16.383 -2.731 7.605 1.00 95.19 79 ARG A CA 1
ATOM 602 C C . ARG A 1 79 ? -15.136 -1.859 7.484 1.00 95.19 79 ARG A C 1
ATOM 604 O O . ARG A 1 79 ? -15.073 -0.818 8.128 1.00 95.19 79 ARG A O 1
ATOM 611 N N . TRP A 1 80 ? -14.185 -2.236 6.628 1.00 95.88 80 TRP A N 1
ATOM 612 C CA . TRP A 1 80 ? -12.967 -1.443 6.429 1.00 95.88 80 TRP A CA 1
ATOM 613 C C . TRP A 1 80 ? -13.253 -0.063 5.841 1.00 95.88 80 TRP A C 1
ATOM 615 O O . TRP A 1 80 ? -12.636 0.919 6.243 1.00 95.88 80 TRP A O 1
ATOM 625 N N . LYS A 1 81 ? -14.223 0.043 4.923 1.00 95.62 81 LYS A N 1
ATOM 626 C CA . LYS A 1 81 ? -14.673 1.341 4.404 1.00 95.62 81 LYS A CA 1
ATOM 627 C C . LYS A 1 81 ? -15.304 2.195 5.499 1.00 95.62 81 LYS A C 1
ATOM 629 O O . LYS A 1 81 ? -15.033 3.389 5.530 1.00 95.62 81 LYS A O 1
ATOM 634 N N . GLY A 1 82 ? -16.109 1.603 6.381 1.00 95.81 82 GLY A N 1
ATOM 635 C CA . GLY A 1 82 ? -16.712 2.301 7.517 1.00 95.81 82 GLY A CA 1
ATOM 636 C C . GLY A 1 82 ? -15.668 2.832 8.501 1.00 95.81 82 GLY A C 1
ATOM 637 O O . GLY A 1 82 ? -15.706 4.008 8.852 1.00 95.81 82 GLY A O 1
ATOM 638 N N . GLU A 1 83 ? -14.695 2.001 8.884 1.00 95.38 83 GLU A N 1
ATOM 639 C CA . GLU A 1 83 ? -13.578 2.401 9.755 1.00 95.38 83 GLU A CA 1
ATOM 640 C C . GLU A 1 83 ? -12.725 3.504 9.105 1.00 95.38 83 GLU A C 1
ATOM 642 O O . GLU A 1 83 ? -12.443 4.524 9.735 1.00 95.38 83 GLU A O 1
ATOM 647 N N . LEU A 1 84 ? -12.388 3.360 7.820 1.00 94.81 84 LEU A N 1
ATOM 648 C CA . LEU A 1 84 ? -11.647 4.379 7.081 1.00 94.81 84 LEU A CA 1
ATOM 649 C C . LEU A 1 84 ? -12.429 5.695 6.980 1.00 94.81 84 LEU A C 1
ATOM 651 O O . LEU A 1 84 ? -11.864 6.769 7.183 1.00 94.81 84 LEU A O 1
ATOM 655 N N . TRP A 1 85 ? -13.732 5.628 6.707 1.00 94.69 85 TRP A N 1
ATOM 656 C CA . TRP A 1 85 ? -14.585 6.813 6.666 1.00 94.69 85 TRP A CA 1
ATOM 657 C C . TRP A 1 85 ? -14.652 7.492 8.036 1.00 94.69 85 TRP A C 1
ATOM 659 O O . TRP A 1 85 ? -14.537 8.710 8.107 1.00 94.69 85 TRP A O 1
ATOM 669 N N . ALA A 1 86 ? -14.730 6.732 9.132 1.00 92.94 86 ALA A N 1
ATOM 670 C CA . ALA A 1 86 ? -14.693 7.286 10.484 1.00 92.94 86 ALA A CA 1
ATOM 671 C C . ALA A 1 86 ? -13.373 8.021 10.786 1.00 92.94 86 ALA A C 1
ATOM 673 O O . ALA A 1 86 ? -13.404 9.119 11.341 1.00 92.94 86 ALA A O 1
ATOM 674 N N . ILE A 1 87 ? -12.223 7.470 10.372 1.00 91.81 87 ILE A N 1
ATOM 675 C CA . ILE A 1 87 ? -10.906 8.126 10.514 1.00 91.81 87 ILE A CA 1
ATOM 676 C C . ILE A 1 87 ? -10.876 9.458 9.754 1.00 91.81 87 ILE A C 1
ATOM 678 O O . ILE A 1 87 ? -10.360 10.462 10.249 1.00 91.81 87 ILE A O 1
ATOM 682 N N . LEU A 1 88 ? -11.434 9.471 8.546 1.00 90.06 88 LEU A N 1
ATOM 683 C CA . LEU A 1 88 ? -11.415 10.633 7.667 1.00 90.06 88 LEU A CA 1
ATOM 684 C C . LEU A 1 88 ? -12.428 11.721 8.074 1.00 90.06 88 LEU A C 1
ATOM 686 O O . LEU A 1 88 ? -12.138 12.916 7.948 1.00 90.06 88 LEU A O 1
ATOM 690 N N . SER A 1 89 ? -13.582 11.317 8.604 1.00 90.25 89 SER A N 1
ATOM 691 C CA . SER A 1 89 ? -14.681 12.201 9.012 1.00 90.25 89 SER A CA 1
ATOM 692 C C . SER A 1 89 ? -14.518 12.799 10.414 1.00 90.25 89 SER A C 1
ATOM 694 O O . SER A 1 89 ? -15.310 13.665 10.777 1.00 90.25 89 SER A O 1
ATOM 696 N N . GLN A 1 90 ? -13.504 12.395 11.194 1.00 87.50 90 GLN A N 1
ATOM 697 C CA . GLN A 1 90 ? -13.269 12.890 12.561 1.00 87.50 90 GLN A CA 1
ATOM 698 C C . GLN A 1 90 ? -13.275 14.430 12.640 1.00 87.50 90 GLN A C 1
ATOM 700 O O . GLN A 1 90 ? -12.399 15.059 12.047 1.00 87.50 90 GLN A O 1
ATOM 705 N N . PRO A 1 91 ? -14.222 15.066 13.354 1.00 71.69 91 PRO A N 1
ATOM 706 C CA . PRO A 1 91 ? -14.311 16.519 13.405 1.00 71.69 91 PRO A CA 1
ATOM 707 C C . PRO A 1 91 ? -13.209 17.196 14.254 1.00 71.69 91 PRO A C 1
ATOM 709 O O . PRO A 1 91 ? -12.668 16.649 15.207 1.00 71.69 91 PRO A O 1
ATOM 712 N N . SER A 1 92 ? -12.906 18.423 13.821 1.00 58.72 92 SER A N 1
ATOM 713 C CA . SER A 1 92 ? -12.394 19.604 14.546 1.00 58.72 92 SER A CA 1
ATOM 714 C C . SER A 1 92 ? -10.990 19.730 15.167 1.00 58.72 92 SER A C 1
ATOM 716 O O . SER A 1 92 ? -10.586 20.877 15.316 1.00 58.72 92 SER A O 1
ATOM 718 N N . THR A 1 93 ? -10.178 18.702 15.435 1.00 65.88 93 THR A N 1
ATOM 719 C CA . THR A 1 93 ? -8.812 18.955 16.002 1.00 65.88 93 THR A CA 1
ATOM 720 C C . THR A 1 93 ? -7.645 18.589 15.099 1.00 65.88 93 THR A C 1
ATOM 722 O O . THR A 1 93 ? -6.547 19.115 15.244 1.00 65.88 93 THR A O 1
ATOM 725 N N . THR A 1 94 ? -7.863 17.704 14.132 1.00 73.75 94 THR A N 1
ATOM 726 C CA . THR A 1 94 ? -6.788 17.211 13.266 1.00 73.75 94 THR A CA 1
ATOM 727 C C . THR A 1 94 ? -6.842 17.897 11.901 1.00 73.75 94 THR A C 1
ATOM 729 O O . THR A 1 94 ? -7.894 17.881 11.250 1.00 73.75 94 THR A O 1
ATOM 732 N N . SER A 1 95 ? -5.720 18.470 11.450 1.00 83.94 95 SER A N 1
ATOM 733 C CA . SER A 1 95 ? -5.600 19.098 10.129 1.00 83.94 95 SER A CA 1
ATOM 734 C C . SER A 1 95 ? -5.893 18.089 9.004 1.00 83.94 95 SER A C 1
ATOM 736 O O . SER A 1 95 ? -5.612 16.894 9.133 1.00 83.94 95 SER A O 1
ATOM 738 N N . ARG A 1 96 ? -6.473 18.553 7.884 1.00 82.19 96 ARG A N 1
ATOM 739 C CA . ARG A 1 96 ? -6.772 17.718 6.698 1.00 82.19 96 ARG A CA 1
ATOM 740 C C . ARG A 1 96 ? -5.625 16.773 6.283 1.00 82.19 96 ARG A C 1
ATOM 742 O O . ARG A 1 96 ? -5.911 15.588 6.112 1.00 82.19 96 ARG A O 1
ATOM 749 N N . PRO A 1 97 ? -4.356 17.221 6.169 1.00 82.38 97 PRO A N 1
ATOM 750 C CA . PRO A 1 97 ? -3.256 16.330 5.790 1.00 82.38 97 PRO A CA 1
ATOM 751 C C . PRO A 1 97 ? -3.000 15.221 6.816 1.00 82.38 97 PRO A C 1
ATOM 753 O O . PRO A 1 97 ? -2.663 14.103 6.439 1.00 82.38 97 PRO A O 1
ATOM 756 N N . VAL A 1 98 ? -3.216 15.476 8.108 1.00 85.44 98 VAL A N 1
ATOM 757 C CA . VAL A 1 98 ? -3.029 14.446 9.138 1.00 85.44 98 VAL A CA 1
ATOM 758 C C . VAL A 1 98 ? -4.144 13.400 9.077 1.00 85.44 98 VAL A C 1
ATOM 760 O O . VAL A 1 98 ? -3.869 12.213 9.240 1.00 85.44 98 VAL A O 1
ATOM 763 N N . ARG A 1 99 ? -5.392 13.790 8.782 1.00 87.62 99 ARG A N 1
ATOM 764 C CA . ARG A 1 99 ? -6.482 12.814 8.559 1.00 87.62 99 ARG A CA 1
ATOM 765 C C . ARG A 1 99 ? -6.210 11.947 7.341 1.00 87.62 99 ARG A C 1
ATOM 767 O O . ARG A 1 99 ? -6.375 10.733 7.407 1.00 87.62 99 ARG A O 1
ATOM 774 N N . PHE A 1 100 ? -5.749 12.570 6.260 1.00 87.19 100 PHE A N 1
ATOM 775 C CA . PHE A 1 100 ? -5.318 11.860 5.064 1.00 87.19 100 PHE A CA 1
ATOM 776 C C . PHE A 1 100 ? -4.235 10.828 5.394 1.00 87.19 100 PHE A C 1
ATOM 778 O O . PHE A 1 100 ? -4.402 9.649 5.088 1.00 87.19 100 PHE A O 1
ATOM 785 N N . LEU A 1 101 ? -3.174 11.246 6.092 1.00 88.06 101 LEU A N 1
ATOM 786 C CA . LEU A 1 101 ? -2.070 10.367 6.467 1.00 88.06 101 LEU A CA 1
ATOM 787 C C . LEU A 1 101 ? -2.530 9.213 7.368 1.00 88.06 101 LEU A C 1
ATOM 789 O O . LEU A 1 101 ? -2.136 8.075 7.138 1.00 88.06 101 LEU A O 1
ATOM 793 N N . LYS A 1 102 ? -3.420 9.471 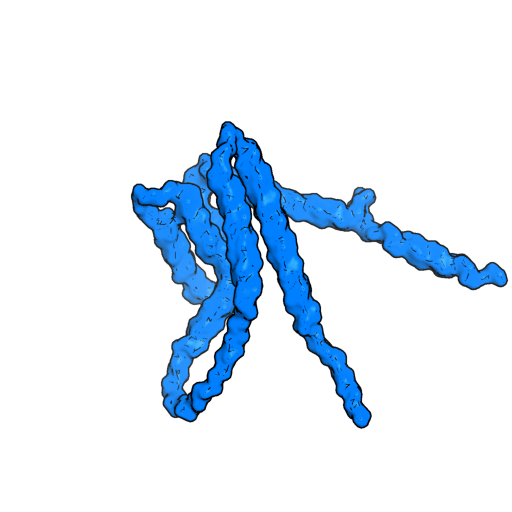8.337 1.00 90.75 102 LYS A N 1
ATOM 794 C CA . LYS A 1 102 ? -4.047 8.416 9.153 1.00 90.75 102 LYS A CA 1
ATOM 795 C C . LYS A 1 102 ? -4.845 7.429 8.298 1.00 90.75 102 LYS A C 1
ATOM 797 O O . LYS A 1 102 ? -4.757 6.226 8.521 1.00 90.75 102 LYS A O 1
ATOM 802 N N . GLY A 1 103 ? -5.589 7.921 7.307 1.00 92.69 103 GLY A N 1
ATOM 803 C CA . GLY A 1 103 ? -6.315 7.073 6.363 1.00 92.69 103 GLY A CA 1
ATOM 804 C C . GLY A 1 103 ? -5.382 6.183 5.538 1.00 92.69 103 GLY A C 1
ATOM 805 O O . GLY A 1 103 ? -5.648 4.993 5.382 1.00 92.69 103 GLY A O 1
ATOM 806 N N . ILE A 1 104 ? -4.259 6.730 5.066 1.00 93.25 104 ILE A N 1
ATOM 807 C CA . ILE A 1 104 ? -3.228 5.961 4.352 1.00 93.25 104 ILE A CA 1
ATOM 808 C C . ILE A 1 104 ? -2.574 4.926 5.270 1.00 93.25 104 ILE A C 1
ATOM 810 O O . ILE A 1 104 ? -2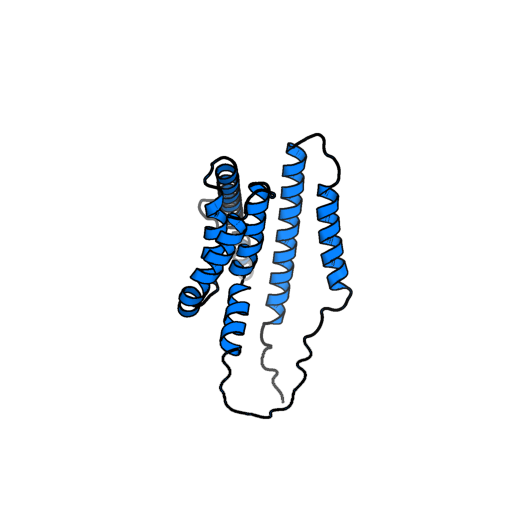.470 3.767 4.883 1.00 93.25 104 ILE A O 1
ATOM 814 N N . LEU A 1 105 ? -2.187 5.304 6.491 1.00 92.50 105 LEU A N 1
ATOM 815 C CA . LEU A 1 105 ? -1.591 4.392 7.475 1.00 92.50 105 LEU A CA 1
ATOM 816 C C . LEU A 1 105 ? -2.529 3.244 7.861 1.00 92.50 105 LEU A C 1
ATOM 818 O O . LEU A 1 105 ? -2.060 2.152 8.161 1.00 92.50 105 LEU A O 1
ATOM 822 N N . TYR A 1 106 ? -3.842 3.470 7.823 1.00 94.25 106 TYR A N 1
ATOM 823 C CA . TYR A 1 106 ? -4.835 2.415 7.991 1.00 94.25 106 TYR A CA 1
ATOM 824 C C . TYR A 1 106 ? -4.939 1.512 6.747 1.00 94.25 106 TYR A C 1
ATOM 826 O O . TYR A 1 106 ? -4.934 0.286 6.859 1.00 94.25 106 TYR A O 1
ATOM 834 N N . ALA A 1 107 ? -5.009 2.098 5.548 1.00 94.94 107 ALA A N 1
ATOM 835 C CA . ALA A 1 107 ? -5.260 1.365 4.306 1.00 94.94 107 ALA A CA 1
ATOM 836 C C . ALA A 1 107 ? -4.032 0.608 3.757 1.00 94.94 107 ALA A C 1
ATOM 838 O O . ALA A 1 107 ? -4.178 -0.483 3.206 1.00 94.94 107 ALA A O 1
ATOM 839 N N . ALA A 1 108 ? -2.826 1.157 3.907 1.00 92.56 108 ALA A N 1
ATOM 840 C CA . ALA A 1 108 ? -1.586 0.591 3.372 1.00 92.56 108 ALA A CA 1
ATOM 841 C C . ALA A 1 108 ? -1.256 -0.821 3.901 1.00 92.56 108 ALA A C 1
ATOM 843 O O . ALA A 1 108 ? -1.028 -1.713 3.081 1.00 92.56 108 ALA A O 1
ATOM 844 N N . PRO A 1 109 ? -1.269 -1.098 5.222 1.00 90.19 109 PRO A N 1
ATOM 845 C CA . PRO A 1 109 ? -1.011 -2.448 5.719 1.00 90.19 109 PRO A CA 1
ATOM 846 C C . PRO A 1 109 ? -2.096 -3.442 5.284 1.00 90.19 109 PRO A C 1
ATOM 848 O O . PRO A 1 109 ? -1.783 -4.598 4.996 1.00 90.19 109 PRO A O 1
ATOM 851 N N . LEU A 1 110 ? -3.360 -3.007 5.175 1.00 91.62 110 LEU A N 1
ATOM 852 C CA . LEU A 1 110 ? -4.434 -3.836 4.617 1.00 91.62 110 LEU A CA 1
ATOM 853 C C . LEU A 1 110 ? -4.115 -4.229 3.168 1.00 91.62 110 LEU A C 1
ATOM 855 O O . LEU A 1 110 ? -4.193 -5.412 2.835 1.00 91.62 110 LEU A O 1
ATOM 859 N N . ALA A 1 111 ? -3.675 -3.276 2.341 1.00 90.12 111 ALA A N 1
ATOM 860 C CA . ALA A 1 111 ? -3.268 -3.530 0.960 1.00 90.12 111 ALA A CA 1
ATOM 861 C C . ALA A 1 111 ? -2.076 -4.496 0.855 1.00 90.12 111 ALA A C 1
ATOM 863 O O . ALA A 1 111 ? -2.106 -5.414 0.037 1.00 90.12 111 ALA A O 1
ATOM 864 N N . LEU A 1 112 ? -1.078 -4.347 1.730 1.00 89.44 112 LEU A N 1
ATOM 865 C CA . LEU A 1 112 ? 0.149 -5.158 1.757 1.00 89.44 112 LEU A CA 1
ATOM 866 C C . LEU A 1 112 ? -0.024 -6.571 2.343 1.00 89.44 112 LEU A C 1
ATOM 868 O O . LEU A 1 112 ? 0.939 -7.330 2.404 1.00 89.44 112 LEU A O 1
ATOM 872 N N . GLY A 1 113 ? -1.235 -6.957 2.754 1.00 81.69 113 GLY A N 1
ATOM 873 C CA . GLY A 1 113 ? -1.536 -8.336 3.150 1.00 81.69 113 GLY A CA 1
ATOM 874 C C . GLY A 1 113 ? -1.967 -8.529 4.603 1.00 81.69 113 GLY A C 1
ATOM 875 O O . GLY A 1 113 ? -2.370 -9.641 4.956 1.00 81.69 113 GLY A O 1
ATOM 876 N N . ALA A 1 114 ? -2.024 -7.477 5.431 1.00 78.94 114 ALA A N 1
ATOM 877 C CA . ALA A 1 114 ? -2.682 -7.567 6.744 1.00 78.94 114 ALA A CA 1
ATOM 878 C C . ALA A 1 114 ? -4.171 -7.945 6.603 1.00 78.94 114 ALA A C 1
ATOM 880 O O . ALA A 1 114 ? -4.757 -8.589 7.477 1.00 78.94 114 ALA A O 1
ATOM 881 N N . ALA A 1 115 ? -4.769 -7.632 5.452 1.00 78.62 115 ALA A N 1
ATOM 882 C CA . ALA A 1 115 ? -6.105 -8.068 5.076 1.00 78.62 115 ALA A CA 1
ATOM 883 C C . ALA A 1 115 ? -6.243 -9.607 5.012 1.00 78.62 115 ALA A C 1
ATOM 885 O O . ALA A 1 115 ? -7.266 -10.166 5.407 1.00 78.62 115 ALA A O 1
ATOM 886 N N . ARG A 1 116 ? -5.188 -10.324 4.601 1.00 77.38 116 ARG A N 1
ATOM 887 C CA . ARG A 1 116 ? -5.172 -11.796 4.564 1.00 77.38 116 ARG A CA 1
ATOM 888 C C . ARG A 1 116 ? -5.066 -12.397 5.967 1.00 77.38 116 ARG A C 1
ATOM 890 O O . ARG A 1 116 ? -5.714 -13.401 6.258 1.00 77.38 116 ARG A O 1
ATOM 897 N N . VAL A 1 117 ? -4.280 -11.772 6.846 1.00 80.69 117 VAL A N 1
ATOM 898 C CA . VAL A 1 117 ? -4.135 -12.195 8.251 1.00 80.69 117 VAL A CA 1
ATOM 899 C C . VAL A 1 117 ? -5.445 -11.988 9.014 1.00 80.69 117 VAL A C 1
ATOM 901 O O . VAL A 1 117 ? -5.918 -12.899 9.693 1.00 80.69 117 VAL A O 1
ATOM 904 N N . THR A 1 118 ? -6.083 -10.829 8.841 1.00 77.94 118 THR A N 1
ATOM 905 C CA . THR A 1 118 ? -7.385 -10.532 9.460 1.00 77.94 118 THR A CA 1
ATOM 906 C C . THR A 1 118 ? -8.489 -11.461 8.947 1.00 77.94 118 THR A C 1
ATOM 908 O O . THR A 1 118 ? -9.258 -11.983 9.756 1.00 77.94 118 THR A O 1
ATOM 911 N N . ALA A 1 119 ? -8.522 -11.778 7.648 1.00 74.25 119 ALA A N 1
ATOM 912 C CA . ALA A 1 119 ? -9.454 -12.767 7.095 1.00 74.25 119 ALA A CA 1
ATOM 913 C C . ALA A 1 119 ? -9.275 -14.172 7.716 1.00 74.25 119 ALA A C 1
ATOM 915 O O . ALA A 1 119 ? -10.256 -14.827 8.085 1.00 74.25 119 ALA A O 1
ATOM 916 N N . LYS A 1 120 ? -8.028 -14.625 7.917 1.00 79.25 120 LYS A N 1
ATOM 917 C CA . LYS A 1 120 ? -7.730 -15.899 8.604 1.00 79.25 120 LYS A CA 1
ATOM 918 C C . LYS A 1 120 ? -8.157 -15.893 10.080 1.00 79.25 120 LYS A C 1
ATOM 920 O O . LYS A 1 120 ? -8.693 -16.886 10.575 1.00 79.25 120 LYS A O 1
ATOM 925 N N . ALA A 1 121 ? -7.969 -14.778 10.783 1.00 80.56 121 ALA A N 1
ATOM 926 C CA . ALA A 1 121 ? -8.391 -14.649 12.179 1.00 80.56 121 ALA A CA 1
ATOM 927 C C . ALA A 1 121 ? -9.924 -14.726 12.332 1.00 80.56 121 ALA A C 1
ATOM 929 O O . ALA A 1 121 ? -10.431 -15.378 13.247 1.00 80.56 121 ALA A O 1
ATOM 930 N N . LEU A 1 122 ? -10.665 -14.124 11.396 1.00 75.12 122 LEU A N 1
ATOM 931 C CA . LEU A 1 122 ? -12.134 -14.117 11.365 1.00 75.12 122 LEU A CA 1
ATOM 932 C C . LEU A 1 122 ? -12.762 -15.475 11.020 1.00 75.12 122 LEU A C 1
ATOM 934 O O . LEU A 1 122 ? -13.882 -15.761 11.442 1.00 75.12 122 LEU A O 1
ATOM 938 N N . THR A 1 123 ? -12.070 -16.315 10.250 1.00 73.56 123 THR A N 1
ATOM 939 C CA . THR A 1 123 ? -12.524 -17.686 9.956 1.00 73.56 123 THR A CA 1
ATOM 940 C C . THR A 1 123 ? -12.222 -18.641 11.109 1.00 73.56 123 THR A C 1
ATOM 942 O O . THR A 1 123 ? -13.054 -19.486 11.433 1.00 73.56 123 THR A O 1
ATOM 945 N N . THR A 1 124 ? -11.091 -18.445 11.791 1.00 72.25 124 THR A N 1
ATOM 946 C CA . THR A 1 124 ? -10.680 -19.239 12.966 1.00 72.25 124 THR A CA 1
ATOM 947 C C . THR A 1 124 ? -11.582 -19.004 14.181 1.00 72.25 124 THR A C 1
ATOM 949 O O . THR A 1 124 ? -11.814 -19.912 14.973 1.00 72.25 124 THR A O 1
ATOM 952 N N . THR A 1 125 ? -12.145 -17.802 14.323 1.00 58.19 125 THR A N 1
ATOM 953 C CA . THR A 1 125 ? -13.018 -17.445 15.454 1.00 58.19 125 THR A CA 1
ATOM 954 C C . THR A 1 125 ? -14.455 -17.928 15.319 1.00 58.19 125 THR A C 1
ATOM 956 O O . THR A 1 125 ? -15.242 -17.646 16.214 1.00 58.19 125 THR A O 1
ATOM 959 N N . ARG A 1 126 ? -14.834 -18.678 14.273 1.00 53.44 126 ARG A N 1
ATOM 960 C CA . ARG A 1 126 ? -16.120 -19.390 14.284 1.00 53.44 126 ARG A CA 1
ATOM 961 C C . ARG A 1 126 ? -15.973 -20.570 15.250 1.00 53.44 126 ARG A C 1
ATOM 963 O O . ARG A 1 126 ? -15.350 -21.562 14.868 1.00 53.44 126 ARG A O 1
ATOM 970 N N . PRO A 1 127 ? -16.514 -20.509 16.483 1.00 50.94 127 PRO A N 1
ATOM 971 C CA . PRO A 1 127 ? -16.415 -21.641 17.373 1.00 50.94 127 PRO A CA 1
ATOM 972 C C . PRO A 1 127 ? -17.332 -22.706 16.785 1.00 50.94 127 PRO A C 1
ATOM 974 O O . PRO A 1 127 ? -18.559 -22.595 16.821 1.00 50.94 127 PRO A O 1
ATOM 977 N N . ALA A 1 128 ? -16.744 -23.752 16.212 1.00 53.88 128 ALA A N 1
ATOM 978 C CA . ALA A 1 128 ? -17.431 -25.023 16.204 1.00 53.88 128 ALA A CA 1
ATOM 979 C C . ALA A 1 128 ? -17.724 -25.315 17.678 1.00 53.88 128 ALA A C 1
ATOM 981 O O . ALA A 1 128 ? -16.807 -25.560 18.460 1.00 53.88 128 ALA A O 1
ATOM 982 N N . ALA A 1 129 ? -18.993 -25.208 18.069 1.00 55.12 129 ALA A N 1
ATOM 983 C CA . ALA A 1 129 ? -19.507 -25.588 19.374 1.00 55.12 129 ALA A CA 1
ATOM 984 C C . ALA A 1 129 ? -19.393 -27.115 19.555 1.00 55.12 129 ALA A C 1
ATOM 986 O O . ALA A 1 129 ? -20.376 -27.832 19.703 1.00 55.12 129 ALA A O 1
ATOM 987 N N . LYS A 1 130 ? -18.169 -27.637 19.494 1.00 55.66 130 LYS A N 1
ATOM 988 C CA . LYS A 1 130 ? -17.808 -29.004 19.834 1.00 55.66 130 LYS A CA 1
ATOM 989 C C . LYS A 1 130 ? -16.700 -28.927 20.864 1.00 55.66 130 LYS A C 1
ATOM 991 O O . LYS A 1 130 ? -15.519 -28.826 20.542 1.00 55.66 130 LYS A O 1
ATOM 996 N N . LYS A 1 131 ? -17.162 -28.964 22.114 1.00 57.34 131 LYS A N 1
ATOM 997 C CA . LYS A 1 131 ? -16.457 -29.231 23.370 1.00 57.34 131 LYS A CA 1
ATOM 998 C C . LYS A 1 131 ? -15.345 -30.265 23.170 1.00 57.34 131 LYS A C 1
ATOM 1000 O O . LYS A 1 131 ? -15.533 -31.449 23.415 1.00 57.34 131 LYS A O 1
ATOM 1005 N N . THR A 1 132 ? -14.182 -29.818 22.719 1.00 52.12 132 THR A N 1
ATOM 1006 C CA . THR A 1 132 ? -13.010 -30.672 22.557 1.00 52.12 132 THR A CA 1
ATOM 1007 C C . THR A 1 132 ? -11.958 -30.142 23.507 1.00 52.12 132 THR A C 1
ATOM 1009 O O . THR A 1 132 ? -11.238 -29.197 23.199 1.00 52.12 132 THR A O 1
ATOM 1012 N N . ARG A 1 133 ? -11.908 -30.749 24.699 1.00 61.06 133 ARG A N 1
ATOM 1013 C CA . ARG A 1 133 ? -10.745 -30.705 25.591 1.00 61.06 133 ARG A CA 1
ATOM 1014 C C . ARG A 1 133 ? -9.543 -31.193 24.783 1.00 61.06 133 ARG A C 1
ATOM 1016 O O . ARG A 1 133 ? -9.322 -32.397 24.683 1.00 61.06 133 ARG A O 1
ATOM 1023 N N . ARG A 1 134 ? -8.777 -30.292 24.179 1.00 56.38 134 ARG A N 1
ATOM 1024 C CA . ARG A 1 134 ? -7.465 -30.627 23.629 1.00 56.38 134 ARG A CA 1
ATOM 1025 C C . ARG A 1 134 ? -6.439 -29.660 24.181 1.00 56.38 134 ARG A C 1
ATOM 1027 O O . ARG A 1 134 ? -6.635 -28.450 24.185 1.00 56.38 134 ARG A O 1
ATOM 1034 N N . ARG A 1 135 ? -5.407 -30.287 24.743 1.00 56.25 135 ARG A N 1
ATOM 1035 C CA . ARG A 1 135 ? -4.268 -29.709 25.442 1.00 56.25 135 ARG A CA 1
ATOM 1036 C C . ARG A 1 135 ? -3.745 -28.487 24.704 1.00 56.25 135 ARG A C 1
ATOM 1038 O O . ARG A 1 135 ? -3.505 -28.539 23.502 1.00 56.25 135 ARG A O 1
ATOM 1045 N N . ILE A 1 136 ? -3.531 -27.434 25.481 1.00 45.16 136 ILE A N 1
ATOM 1046 C CA . ILE A 1 136 ? -2.733 -26.270 25.125 1.00 45.16 136 ILE A CA 1
ATOM 1047 C C . ILE A 1 136 ? -1.327 -26.793 24.814 1.00 45.16 136 ILE A C 1
ATOM 1049 O O . ILE A 1 136 ? -0.530 -27.040 25.713 1.00 45.16 136 ILE A O 1
ATOM 1053 N N . VAL A 1 137 ? -1.048 -27.038 23.537 1.00 55.66 137 VAL A N 1
ATOM 1054 C CA . VAL A 1 137 ? 0.324 -27.103 23.045 1.00 55.66 137 VAL A CA 1
ATOM 1055 C C . VAL A 1 137 ? 0.710 -25.655 22.811 1.00 55.66 137 VAL A C 1
ATOM 1057 O O . VAL A 1 137 ? 0.144 -24.985 21.949 1.00 55.66 137 VAL A O 1
ATOM 1060 N N . ALA A 1 138 ? 1.606 -25.156 23.656 1.00 45.22 138 ALA A N 1
ATOM 1061 C CA . ALA A 1 138 ? 2.163 -23.824 23.541 1.00 45.22 138 ALA A CA 1
ATOM 1062 C C . ALA A 1 138 ? 2.868 -23.698 22.183 1.00 45.22 138 ALA A C 1
ATOM 1064 O O . ALA A 1 138 ? 3.987 -24.174 22.003 1.00 45.22 138 ALA A O 1
ATOM 1065 N N . ILE A 1 139 ? 2.203 -23.068 21.214 1.00 46.72 139 ILE A N 1
ATOM 1066 C CA . ILE A 1 139 ? 2.860 -22.575 20.006 1.00 46.72 139 ILE A CA 1
ATOM 1067 C C . ILE A 1 139 ? 3.753 -21.432 20.477 1.00 46.72 139 ILE A C 1
ATOM 1069 O O . ILE A 1 139 ? 3.289 -20.325 20.754 1.00 46.72 139 ILE A O 1
ATOM 1073 N N . ARG A 1 140 ? 5.040 -21.735 20.635 1.00 41.38 140 ARG A N 1
ATOM 1074 C CA . ARG A 1 140 ? 6.084 -20.755 20.913 1.00 41.38 140 ARG A CA 1
ATOM 1075 C C . ARG A 1 140 ? 6.255 -19.913 19.651 1.00 41.38 140 ARG A C 1
ATOM 1077 O O . ARG A 1 140 ? 7.021 -20.267 18.764 1.00 41.38 140 ARG A O 1
ATOM 1084 N N . ILE A 1 141 ? 5.484 -18.833 19.549 1.00 46.28 141 ILE A N 1
ATOM 1085 C CA . ILE A 1 141 ? 5.727 -17.770 18.574 1.00 46.28 141 ILE A CA 1
ATOM 1086 C C . ILE A 1 141 ? 7.129 -17.252 18.891 1.00 46.28 141 ILE A C 1
ATOM 1088 O O . ILE A 1 141 ? 7.351 -16.701 19.969 1.00 46.28 141 ILE A O 1
ATOM 1092 N N . GLY A 1 142 ? 8.084 -17.523 18.000 1.00 43.25 142 GLY A N 1
ATOM 1093 C CA . GLY A 1 142 ? 9.446 -17.023 18.115 1.00 43.25 142 GLY A CA 1
ATOM 1094 C C . GLY A 1 142 ? 9.400 -15.504 18.142 1.00 43.25 142 GLY A C 1
ATOM 1095 O O . GLY A 1 142 ? 9.155 -14.861 17.127 1.00 43.25 142 GLY A O 1
ATOM 1096 N N . THR A 1 143 ? 9.569 -14.932 19.327 1.00 47.12 143 THR A N 1
ATOM 1097 C CA . THR A 1 143 ? 9.821 -13.508 19.496 1.00 47.12 143 THR A CA 1
ATOM 1098 C C . THR A 1 143 ? 11.118 -13.184 18.756 1.00 47.12 143 THR A C 1
ATOM 1100 O O . THR A 1 143 ? 12.121 -13.851 19.034 1.00 47.12 143 THR A O 1
ATOM 1103 N N . PRO A 1 144 ? 11.128 -12.197 17.842 1.00 49.78 144 PRO A N 1
ATOM 1104 C CA . PRO A 1 144 ? 12.357 -11.709 17.230 1.00 49.78 144 PRO A CA 1
ATOM 1105 C C . PRO A 1 144 ? 13.360 -11.394 18.338 1.00 49.78 144 PRO A C 1
ATOM 1107 O O . PRO A 1 144 ? 12.994 -10.765 19.337 1.00 49.78 144 PRO A O 1
ATOM 1110 N N . SER A 1 145 ? 14.589 -11.889 18.202 1.00 57.88 145 SER A N 1
ATOM 1111 C CA . SER A 1 145 ? 15.626 -11.685 19.211 1.00 57.88 145 SER A CA 1
ATOM 1112 C C . SER A 1 145 ? 15.818 -10.180 19.449 1.00 57.88 145 SER A C 1
ATOM 1114 O O . SER A 1 145 ? 15.716 -9.378 18.519 1.00 57.88 145 SER A O 1
ATOM 1116 N N . GLY A 1 146 ? 16.047 -9.775 20.701 1.00 54.16 146 GLY A N 1
ATOM 1117 C CA . GLY A 1 146 ? 15.975 -8.372 21.141 1.00 54.16 146 GLY A CA 1
ATOM 1118 C C . GLY A 1 146 ? 16.873 -7.371 20.395 1.00 54.16 146 GLY A C 1
ATOM 1119 O O . GLY A 1 146 ? 16.688 -6.167 20.553 1.00 54.16 146 GLY A O 1
ATOM 1120 N N . GLY A 1 147 ? 17.805 -7.834 19.556 1.00 62.38 147 GLY A N 1
ATOM 1121 C CA . GLY A 1 147 ? 18.638 -6.981 18.707 1.00 62.38 147 GLY A CA 1
ATOM 1122 C C . GLY A 1 147 ? 17.922 -6.399 17.481 1.00 62.38 147 GLY A C 1
ATOM 1123 O O . GLY A 1 147 ? 18.246 -5.285 17.065 1.00 62.38 147 GLY A O 1
ATOM 1124 N N . ASP A 1 148 ? 16.921 -7.087 16.924 1.00 63.69 148 ASP A N 1
ATOM 1125 C CA . ASP A 1 148 ? 16.295 -6.659 15.662 1.00 63.69 148 ASP A CA 1
ATOM 1126 C C . ASP A 1 148 ? 15.336 -5.481 15.859 1.00 63.69 148 ASP A C 1
ATOM 1128 O O . ASP A 1 148 ? 15.297 -4.553 15.049 1.00 63.69 148 ASP A O 1
ATOM 1132 N N . TRP A 1 149 ? 14.639 -5.441 16.997 1.00 65.25 149 TRP A N 1
ATOM 1133 C CA . TRP A 1 149 ? 13.779 -4.311 17.353 1.00 65.25 149 TRP A CA 1
ATOM 1134 C C . TRP A 1 149 ? 14.570 -3.027 17.596 1.00 65.25 149 TRP A C 1
ATOM 1136 O O . TRP A 1 149 ? 14.102 -1.956 17.221 1.00 65.25 149 TRP A O 1
ATOM 1146 N N . LEU A 1 150 ? 15.780 -3.120 18.155 1.00 68.75 150 LEU A N 1
ATOM 1147 C CA . LEU A 1 150 ? 16.653 -1.960 18.357 1.00 68.75 150 LEU A CA 1
ATOM 1148 C C . LEU A 1 150 ? 17.154 -1.385 17.029 1.00 68.75 150 LEU A C 1
ATOM 1150 O O . LEU A 1 150 ? 17.268 -0.168 16.895 1.00 68.75 150 LEU A O 1
ATOM 1154 N N . ARG A 1 151 ? 17.386 -2.232 16.020 1.00 68.31 151 ARG A N 1
ATOM 1155 C CA . ARG A 1 151 ? 17.766 -1.784 14.671 1.00 68.31 151 ARG A CA 1
ATOM 1156 C C . ARG A 1 151 ? 16.609 -1.095 13.953 1.00 68.31 151 ARG A C 1
ATOM 1158 O O . ARG A 1 151 ? 16.806 -0.025 13.382 1.00 68.31 151 ARG A O 1
ATOM 1165 N N . VAL A 1 152 ? 15.401 -1.655 14.039 1.00 65.50 152 VAL A N 1
ATOM 1166 C CA . VAL A 1 152 ? 14.194 -1.054 13.443 1.00 65.50 152 VAL A CA 1
ATOM 1167 C C . VAL A 1 152 ? 13.811 0.247 14.160 1.00 65.50 152 VAL A C 1
ATOM 1169 O O . VAL A 1 152 ? 13.543 1.253 13.504 1.00 65.50 152 VAL A O 1
ATOM 1172 N N . ALA A 1 153 ? 13.847 0.266 15.496 1.00 69.81 153 ALA A N 1
ATOM 1173 C CA . ALA A 1 153 ? 13.559 1.457 16.295 1.00 69.81 153 ALA A CA 1
ATOM 1174 C C . ALA A 1 153 ? 14.625 2.550 16.111 1.00 69.81 153 ALA A C 1
ATOM 1176 O O . ALA A 1 153 ? 14.277 3.720 15.969 1.00 69.81 153 ALA A O 1
ATOM 1177 N N . GLY A 1 154 ? 15.907 2.179 16.045 1.00 73.06 154 GLY A N 1
ATOM 1178 C CA . GLY A 1 154 ? 17.006 3.106 15.773 1.00 73.06 154 GLY A CA 1
ATOM 1179 C C . GLY A 1 154 ? 16.881 3.772 14.403 1.00 73.06 154 GLY A C 1
ATOM 1180 O O . GLY A 1 154 ? 17.037 4.986 14.296 1.00 73.06 154 GLY A O 1
ATOM 1181 N N . PHE A 1 155 ? 16.502 3.017 13.367 1.00 65.94 155 PHE A N 1
ATOM 1182 C CA . PHE A 1 155 ? 16.257 3.580 12.035 1.00 65.94 155 PHE A CA 1
ATOM 1183 C C . PHE A 1 155 ? 15.022 4.483 11.986 1.00 65.94 155 PHE A C 1
ATOM 1185 O O . PHE A 1 155 ? 15.066 5.540 11.351 1.00 65.94 155 PHE A O 1
ATOM 1192 N N . ALA A 1 156 ? 13.941 4.101 12.672 1.00 65.94 156 ALA A N 1
ATOM 1193 C CA . ALA A 1 156 ? 12.736 4.921 12.782 1.00 65.94 156 ALA A CA 1
ATOM 1194 C C . ALA A 1 156 ? 13.019 6.245 13.514 1.00 65.94 156 ALA A C 1
ATOM 1196 O O . ALA A 1 156 ? 12.561 7.298 13.081 1.00 65.94 156 ALA A O 1
ATOM 1197 N N . LEU A 1 157 ? 13.828 6.220 14.577 1.00 68.56 157 LEU A N 1
ATOM 1198 C CA . LEU A 1 157 ? 14.236 7.424 15.305 1.00 68.56 157 LEU A CA 1
ATOM 1199 C C . LEU A 1 157 ? 15.218 8.289 14.507 1.00 68.56 157 LEU A C 1
ATOM 1201 O O . LEU A 1 157 ? 15.085 9.509 14.526 1.00 68.56 157 LEU A O 1
ATOM 1205 N N . ALA A 1 158 ? 16.153 7.694 13.761 1.00 64.19 158 ALA A N 1
ATOM 1206 C CA . ALA A 1 158 ? 17.076 8.436 12.900 1.00 64.19 158 ALA A CA 1
ATOM 1207 C C . ALA A 1 158 ? 16.341 9.145 11.750 1.00 64.19 158 ALA A C 1
ATOM 1209 O O . ALA A 1 158 ? 16.602 10.315 11.471 1.00 64.19 158 ALA A O 1
ATOM 1210 N N . THR A 1 159 ? 15.363 8.478 11.129 1.00 60.00 159 THR A N 1
ATOM 1211 C CA . THR A 1 159 ? 14.498 9.110 10.118 1.00 60.00 159 THR A CA 1
ATOM 1212 C C . THR A 1 159 ? 13.594 10.183 10.723 1.00 60.00 159 THR A C 1
ATOM 1214 O O . THR A 1 159 ? 13.368 11.206 10.081 1.00 60.00 159 THR A O 1
ATOM 1217 N N . TRP A 1 160 ? 13.140 10.024 11.971 1.00 60.41 160 TRP A N 1
ATOM 1218 C CA . TRP A 1 160 ? 12.355 11.048 12.672 1.00 60.41 160 TRP A CA 1
ATOM 1219 C C . TRP A 1 160 ? 13.199 12.255 13.121 1.00 60.41 160 TRP A C 1
ATOM 1221 O O . TRP A 1 160 ? 12.739 13.392 13.034 1.00 60.41 160 TRP A O 1
ATOM 1231 N N . GLY A 1 161 ? 14.450 12.053 13.543 1.00 63.25 161 GLY A N 1
ATOM 1232 C CA . GLY A 1 161 ? 15.359 13.134 13.951 1.00 63.25 161 GLY A CA 1
ATOM 1233 C C . GLY A 1 161 ? 15.638 14.133 12.824 1.00 63.25 161 GLY A C 1
ATOM 1234 O O . GLY A 1 161 ? 15.682 15.340 13.050 1.00 63.25 161 GLY A O 1
ATOM 1235 N N . VAL A 1 162 ? 15.690 13.644 11.584 1.00 58.88 162 VAL A N 1
ATOM 1236 C CA . VAL A 1 162 ? 15.810 14.470 10.373 1.00 58.88 162 VAL A CA 1
ATOM 1237 C C . VAL A 1 162 ? 14.574 15.357 10.135 1.00 58.88 162 VAL A C 1
ATOM 1239 O O . VAL A 1 162 ? 14.691 16.435 9.559 1.00 58.88 162 VAL A O 1
ATOM 1242 N N . TYR A 1 163 ? 13.397 14.961 10.629 1.00 55.59 163 TYR A N 1
ATOM 1243 C CA . TYR A 1 163 ? 12.176 15.776 10.577 1.00 55.59 163 TYR A CA 1
ATOM 1244 C C . TYR A 1 163 ? 12.105 16.861 11.665 1.00 55.59 163 TYR A C 1
ATOM 1246 O O . TYR A 1 163 ? 11.318 17.798 11.519 1.00 55.59 163 TYR A O 1
ATOM 1254 N N . LEU A 1 164 ? 12.885 16.730 12.745 1.00 57.91 164 LEU A N 1
ATOM 1255 C CA . LEU A 1 164 ? 12.900 17.657 13.886 1.00 57.91 164 LEU A CA 1
ATOM 1256 C C . LEU A 1 164 ? 13.997 18.727 13.786 1.00 57.91 164 LEU A C 1
ATOM 1258 O O . LEU A 1 164 ? 13.907 19.744 14.471 1.00 57.91 164 LEU A O 1
ATOM 1262 N N . ALA A 1 165 ? 15.005 18.535 12.929 1.00 54.22 165 ALA A N 1
ATOM 1263 C CA . ALA A 1 165 ? 15.982 19.574 12.623 1.00 54.22 165 ALA A CA 1
ATOM 1264 C C . ALA A 1 165 ? 15.271 20.753 11.930 1.00 54.22 165 ALA A C 1
ATOM 1266 O O . ALA A 1 165 ? 14.633 20.518 10.906 1.00 54.22 165 ALA A O 1
ATOM 1267 N N . PRO A 1 166 ? 15.338 21.994 12.451 1.00 49.97 166 PRO A N 1
ATOM 1268 C CA . PRO A 1 166 ? 14.623 23.138 11.887 1.00 49.97 166 PRO A CA 1
ATOM 1269 C C . PRO A 1 166 ? 15.253 23.578 10.553 1.00 49.97 166 PRO A C 1
ATOM 1271 O O . PRO A 1 166 ? 16.364 24.109 10.561 1.00 49.97 166 PRO A O 1
ATOM 1274 N N . PRO A 1 167 ? 14.583 23.409 9.395 1.00 52.19 167 PRO A N 1
ATOM 1275 C CA . PRO A 1 167 ? 15.122 23.831 8.108 1.00 52.19 167 PRO A CA 1
ATOM 1276 C C . PRO A 1 167 ? 14.424 25.113 7.641 1.00 52.19 167 PRO A C 1
ATOM 1278 O O . PRO A 1 167 ? 13.197 25.205 7.618 1.00 52.19 167 PRO A O 1
ATOM 1281 N N . GLN A 1 168 ? 15.217 26.089 7.208 1.00 60.59 168 GLN A N 1
ATOM 1282 C CA . GLN A 1 168 ? 14.754 27.381 6.687 1.00 60.59 168 GLN A CA 1
ATOM 1283 C C . GLN A 1 168 ? 14.105 27.291 5.285 1.00 60.59 168 GLN A C 1
ATOM 1285 O O . GLN A 1 168 ? 13.511 28.265 4.839 1.00 60.59 168 GLN A O 1
ATOM 1290 N N . ASP A 1 169 ? 14.169 26.142 4.590 1.00 69.81 169 ASP A N 1
ATOM 1291 C CA . ASP A 1 169 ? 13.685 26.008 3.206 1.00 69.81 169 ASP A CA 1
ATOM 1292 C C . ASP A 1 169 ? 12.869 24.716 2.970 1.00 69.81 169 ASP A C 1
ATOM 1294 O O . ASP A 1 169 ? 13.311 23.594 3.244 1.00 69.81 169 ASP A O 1
ATOM 1298 N N . LEU A 1 170 ? 11.655 24.879 2.431 1.00 73.62 170 LEU A N 1
ATOM 1299 C CA . LEU A 1 170 ? 10.701 23.815 2.096 1.00 73.62 170 LEU A CA 1
ATOM 1300 C C . LEU A 1 170 ? 11.262 22.844 1.045 1.00 73.62 170 LEU A C 1
ATOM 1302 O O . LEU A 1 170 ? 10.947 21.651 1.088 1.00 73.62 170 LEU A O 1
ATOM 1306 N N . LYS A 1 171 ? 12.120 23.325 0.135 1.00 70.44 171 LYS A N 1
ATOM 1307 C CA . LYS A 1 171 ? 12.736 22.490 -0.911 1.00 70.44 171 LYS A CA 1
ATOM 1308 C C . LYS A 1 171 ? 13.610 21.388 -0.312 1.00 70.44 171 LYS A C 1
ATOM 1310 O O . LYS A 1 171 ? 13.506 20.231 -0.718 1.00 70.44 171 LYS A O 1
ATOM 1315 N N . ASN A 1 172 ? 14.376 21.717 0.727 1.00 69.44 172 ASN A N 1
ATOM 1316 C CA . ASN A 1 172 ? 15.241 20.755 1.411 1.00 69.44 172 ASN A CA 1
ATOM 1317 C C . ASN A 1 172 ? 14.427 19.698 2.171 1.00 69.44 172 ASN A C 1
ATOM 1319 O O . ASN A 1 172 ? 14.824 18.537 2.208 1.00 69.44 172 ASN A O 1
ATOM 1323 N N . ARG A 1 173 ? 13.242 20.050 2.696 1.00 64.75 173 ARG A N 1
ATOM 1324 C CA . ARG A 1 173 ? 12.343 19.085 3.363 1.00 64.75 173 ARG A CA 1
ATOM 1325 C C . ARG A 1 173 ? 11.859 18.004 2.408 1.00 64.75 173 ARG A C 1
ATOM 1327 O O . ARG A 1 173 ? 11.862 16.830 2.763 1.00 64.75 173 ARG A O 1
ATOM 1334 N N . ILE A 1 174 ? 11.455 18.399 1.203 1.00 71.38 174 ILE A N 1
ATOM 1335 C CA . ILE A 1 174 ? 10.945 17.464 0.195 1.00 71.38 174 ILE A CA 1
ATOM 1336 C C . ILE A 1 174 ? 12.069 16.546 -0.288 1.00 71.38 174 ILE A C 1
ATOM 1338 O O . ILE A 1 174 ? 11.867 15.337 -0.392 1.00 71.38 174 ILE A O 1
ATOM 1342 N N . LEU A 1 175 ? 13.260 17.099 -0.527 1.00 72.25 175 LEU A N 1
ATOM 1343 C CA . LEU A 1 175 ? 14.411 16.344 -1.023 1.00 72.25 175 LEU A CA 1
ATOM 1344 C C . LEU A 1 175 ? 14.872 15.294 0.001 1.00 72.25 175 LEU A C 1
ATOM 1346 O O . LEU A 1 175 ? 15.033 14.119 -0.329 1.00 72.25 175 LEU A O 1
ATOM 1350 N N . VAL A 1 176 ? 14.973 15.691 1.270 1.00 73.31 176 VAL A N 1
ATOM 1351 C CA . VAL A 1 176 ? 15.379 14.805 2.365 1.00 73.31 176 VAL A CA 1
ATOM 1352 C C . VAL A 1 176 ? 14.317 13.742 2.669 1.00 73.31 176 VAL A C 1
ATOM 1354 O O . VAL A 1 176 ? 14.655 12.570 2.835 1.00 73.31 176 VAL A O 1
ATOM 1357 N N . ALA A 1 177 ? 13.030 14.107 2.676 1.00 67.25 177 ALA A N 1
ATOM 1358 C CA . ALA A 1 177 ? 11.940 13.144 2.846 1.00 67.2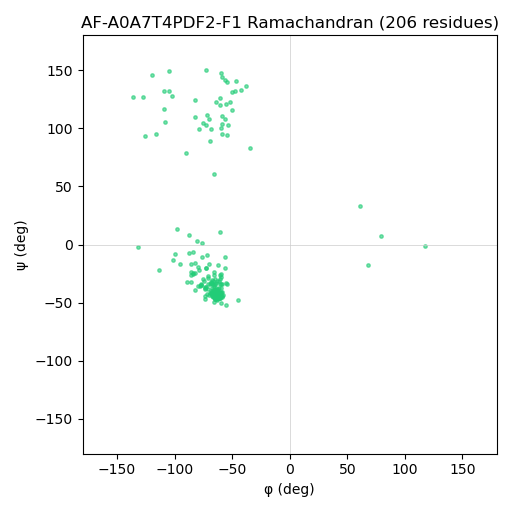5 177 ALA A CA 1
ATOM 1359 C C . ALA A 1 177 ? 11.894 12.116 1.703 1.00 67.25 177 ALA A C 1
ATOM 1361 O O . ALA A 1 177 ? 11.661 10.932 1.951 1.00 67.25 177 ALA A O 1
ATOM 1362 N N . SER A 1 178 ? 12.155 12.555 0.469 1.00 69.00 178 SER A N 1
ATOM 1363 C CA . SER A 1 178 ? 12.184 11.680 -0.709 1.00 69.00 178 SER A CA 1
ATOM 1364 C C . SER A 1 178 ? 13.349 10.692 -0.643 1.00 69.00 178 SER A C 1
ATOM 1366 O O . SER A 1 178 ? 13.140 9.501 -0.858 1.00 69.00 178 SER A O 1
ATOM 1368 N N . LEU A 1 179 ? 14.549 11.151 -0.268 1.00 71.31 179 LEU A N 1
ATOM 1369 C CA . LEU A 1 179 ? 15.714 10.282 -0.057 1.00 71.31 179 LEU A CA 1
ATOM 1370 C C . LEU A 1 179 ? 15.475 9.265 1.064 1.00 71.31 179 LEU A C 1
ATOM 1372 O O . LEU A 1 179 ? 15.753 8.080 0.886 1.00 71.31 179 LEU A O 1
ATOM 1376 N N . ALA A 1 180 ? 14.908 9.700 2.192 1.00 69.81 180 ALA A N 1
ATOM 1377 C CA . ALA A 1 180 ? 14.593 8.813 3.310 1.00 69.81 180 ALA A CA 1
ATOM 1378 C C .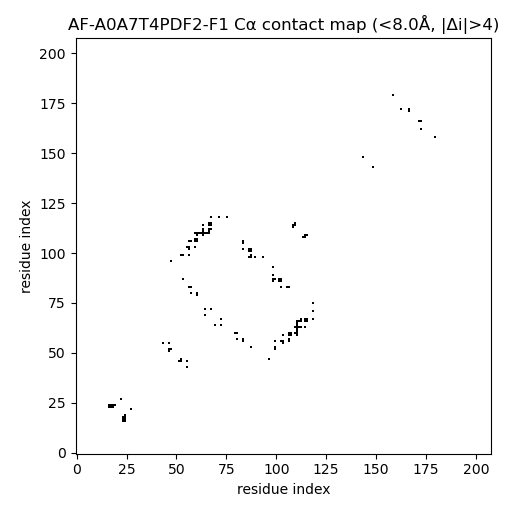 ALA A 1 180 ? 13.579 7.727 2.916 1.00 69.81 180 ALA A C 1
ATOM 1380 O O . ALA A 1 180 ? 13.763 6.557 3.255 1.00 69.81 180 ALA A O 1
ATOM 1381 N N . LEU A 1 181 ? 12.543 8.095 2.155 1.00 74.62 181 LEU A N 1
ATOM 1382 C CA . LEU A 1 181 ? 11.563 7.144 1.633 1.00 74.62 181 LEU A CA 1
ATOM 1383 C C . LEU A 1 181 ? 12.211 6.142 0.668 1.00 74.62 181 LEU A C 1
ATOM 1385 O O . LEU A 1 181 ? 11.934 4.948 0.756 1.00 74.62 181 LEU A O 1
ATOM 1389 N N . PHE A 1 182 ? 13.102 6.605 -0.212 1.00 70.94 182 PHE A N 1
ATOM 1390 C CA . PHE A 1 182 ? 13.801 5.749 -1.173 1.00 70.94 182 PHE A CA 1
ATOM 1391 C C . PHE A 1 182 ? 14.695 4.715 -0.476 1.00 70.94 182 PHE A C 1
ATOM 1393 O O . PHE A 1 182 ? 14.644 3.525 -0.793 1.00 70.94 182 PHE A O 1
ATOM 1400 N N . VAL A 1 183 ? 15.458 5.151 0.533 1.00 73.38 183 VAL A N 1
ATOM 1401 C CA . VAL A 1 183 ? 16.290 4.262 1.359 1.00 73.38 183 VAL A CA 1
ATOM 1402 C C . VAL A 1 183 ? 15.424 3.250 2.108 1.00 73.38 183 VAL A C 1
ATOM 1404 O O . VAL A 1 183 ? 15.756 2.065 2.142 1.00 73.38 183 VAL A O 1
ATOM 1407 N N . TRP A 1 184 ? 14.292 3.686 2.665 1.00 78.94 184 TRP A N 1
ATOM 1408 C CA . TRP A 1 184 ? 13.372 2.803 3.379 1.00 78.94 184 TRP A CA 1
ATOM 1409 C C . TRP A 1 184 ? 12.780 1.720 2.467 1.00 78.94 184 TRP A C 1
ATOM 1411 O O . TRP A 1 184 ? 12.815 0.541 2.820 1.00 78.94 184 TRP A O 1
ATOM 1421 N N . ILE A 1 185 ? 12.316 2.092 1.269 1.00 71.12 185 ILE A N 1
ATOM 1422 C CA . ILE A 1 185 ? 11.801 1.138 0.275 1.00 71.12 185 ILE A CA 1
ATOM 1423 C C . ILE A 1 185 ? 12.883 0.114 -0.096 1.00 71.12 185 ILE A C 1
ATOM 1425 O O . ILE A 1 185 ? 12.604 -1.085 -0.103 1.00 71.12 185 ILE A O 1
ATOM 1429 N N . GLY A 1 186 ? 14.123 0.557 -0.331 1.00 73.31 186 GLY A N 1
ATOM 1430 C CA . GLY A 1 186 ? 15.239 -0.340 -0.645 1.00 73.31 186 GLY A CA 1
ATOM 1431 C C . GLY A 1 186 ? 15.513 -1.378 0.450 1.00 73.31 186 GLY A C 1
ATOM 1432 O O . GLY A 1 186 ? 15.725 -2.553 0.151 1.00 73.31 186 GLY A O 1
ATOM 1433 N N . GLN A 1 187 ? 15.443 -0.979 1.724 1.00 71.50 187 GLN A N 1
ATOM 1434 C CA . GLN A 1 187 ? 15.626 -1.904 2.851 1.00 71.50 187 GLN A CA 1
ATOM 1435 C C . GLN A 1 187 ? 14.476 -2.911 2.966 1.00 71.50 187 GLN A C 1
ATOM 1437 O O . GLN A 1 187 ? 14.723 -4.098 3.173 1.00 71.50 187 GLN A O 1
ATOM 1442 N N . VAL A 1 188 ? 13.229 -2.469 2.780 1.00 67.94 188 VAL A N 1
ATOM 1443 C CA . VAL A 1 188 ? 12.059 -3.363 2.806 1.00 67.94 188 VAL A CA 1
ATOM 1444 C C . VAL A 1 188 ? 12.140 -4.402 1.688 1.00 67.94 188 VAL A C 1
ATOM 1446 O O . VAL A 1 188 ? 11.928 -5.586 1.949 1.00 67.94 188 VAL A O 1
ATOM 1449 N N . VAL A 1 189 ? 12.498 -3.989 0.467 1.00 71.12 189 VAL A N 1
ATOM 1450 C CA . VAL A 1 189 ? 12.691 -4.908 -0.668 1.00 71.12 189 VAL A CA 1
ATOM 1451 C C . VAL A 1 189 ? 13.797 -5.914 -0.366 1.00 71.12 189 VAL A C 1
ATOM 1453 O O . VAL A 1 189 ? 13.602 -7.107 -0.579 1.00 71.12 189 VAL A O 1
ATOM 1456 N N . ARG A 1 190 ? 14.927 -5.467 0.194 1.00 75.00 190 ARG A N 1
ATOM 1457 C CA . ARG A 1 190 ? 16.035 -6.356 0.562 1.00 75.00 190 ARG A CA 1
ATOM 1458 C C . ARG A 1 190 ? 15.612 -7.421 1.576 1.00 75.00 190 ARG A C 1
ATOM 1460 O O . ARG A 1 190 ? 15.934 -8.588 1.386 1.00 75.00 190 ARG A O 1
ATOM 1467 N N . VAL A 1 191 ? 14.860 -7.042 2.612 1.00 70.00 191 VAL A N 1
ATOM 1468 C CA . VAL A 1 191 ? 14.329 -7.995 3.605 1.00 70.00 191 VAL A CA 1
ATOM 1469 C C . VAL A 1 191 ? 13.374 -8.997 2.948 1.00 70.00 191 VAL A C 1
ATOM 1471 O O . VAL A 1 191 ? 13.460 -10.186 3.229 1.00 70.00 191 VAL A O 1
ATOM 1474 N N . LEU A 1 192 ? 12.509 -8.5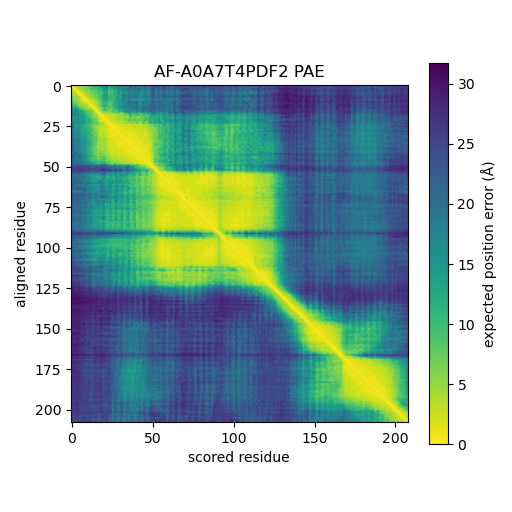37 2.040 1.00 63.75 192 LEU A N 1
ATOM 1475 C CA . LEU A 1 192 ? 11.563 -9.388 1.307 1.00 63.75 192 LEU A CA 1
ATOM 1476 C C . LEU A 1 192 ? 12.232 -10.366 0.331 1.00 63.75 192 LEU A C 1
ATOM 1478 O O . LEU A 1 192 ? 11.688 -11.438 0.081 1.00 63.75 192 LEU A O 1
ATOM 1482 N N . VAL A 1 193 ? 13.378 -9.998 -0.246 1.00 72.25 193 VAL A N 1
ATOM 1483 C CA . VAL A 1 193 ? 14.154 -10.890 -1.121 1.00 72.25 193 VAL A CA 1
ATOM 1484 C C . VAL A 1 193 ? 14.847 -11.971 -0.295 1.00 72.25 193 VAL A C 1
ATOM 1486 O O . VAL A 1 193 ? 14.746 -13.143 -0.645 1.00 72.25 193 VAL A O 1
ATOM 1489 N N . ILE A 1 194 ? 15.460 -11.601 0.835 1.00 71.38 194 ILE A N 1
ATOM 1490 C CA . ILE A 1 194 ? 16.160 -12.548 1.717 1.00 71.38 194 ILE A CA 1
ATOM 1491 C C . ILE A 1 194 ? 15.195 -13.605 2.273 1.00 71.38 194 ILE A C 1
ATOM 1493 O O . ILE A 1 194 ? 15.517 -14.788 2.285 1.00 71.38 194 ILE A O 1
ATOM 1497 N N . THR A 1 195 ? 13.979 -13.217 2.671 1.00 63.41 195 THR A N 1
ATOM 1498 C CA . THR A 1 195 ? 12.996 -14.184 3.191 1.00 63.41 195 THR A CA 1
ATOM 1499 C C . THR A 1 195 ? 12.435 -15.124 2.126 1.00 63.41 195 THR A C 1
ATOM 1501 O O . THR A 1 195 ? 11.863 -16.153 2.473 1.00 63.41 195 THR A O 1
ATOM 1504 N N . ARG A 1 196 ? 12.583 -14.802 0.835 1.00 56.78 196 ARG A N 1
ATOM 1505 C CA . ARG A 1 196 ? 12.101 -15.649 -0.262 1.00 56.78 196 ARG A CA 1
ATOM 1506 C C . ARG A 1 196 ? 13.085 -16.762 -0.632 1.00 56.78 196 ARG A C 1
ATOM 1508 O O . ARG A 1 196 ? 12.642 -17.771 -1.172 1.00 56.78 196 ARG A O 1
ATOM 1515 N N . GLU A 1 197 ? 14.378 -16.601 -0.348 1.00 58.41 197 GLU A N 1
ATOM 1516 C CA . GLU A 1 197 ? 15.394 -17.632 -0.617 1.00 58.41 197 GLU A CA 1
ATOM 1517 C C . GLU A 1 197 ? 15.331 -18.806 0.373 1.00 58.41 197 GLU A C 1
ATOM 1519 O O . GLU A 1 197 ? 15.573 -19.948 -0.023 1.00 58.41 197 GLU A O 1
ATOM 1524 N N . GLU A 1 198 ? 14.930 -18.567 1.627 1.00 60.28 198 GLU A N 1
ATOM 1525 C CA . GLU A 1 198 ? 14.850 -19.627 2.650 1.00 60.28 198 GLU A CA 1
ATOM 1526 C C . GLU A 1 198 ? 13.682 -20.608 2.448 1.00 60.28 198 GLU A C 1
ATOM 1528 O O . GLU A 1 198 ? 13.740 -21.738 2.929 1.00 60.28 198 GLU A O 1
ATOM 1533 N N . ASP A 1 199 ? 12.651 -20.222 1.693 1.00 52.59 199 ASP A N 1
ATOM 1534 C CA . ASP A 1 199 ? 11.463 -21.052 1.449 1.00 52.59 199 ASP A CA 1
ATOM 1535 C C . ASP A 1 199 ? 11.613 -21.998 0.246 1.00 52.59 199 ASP A C 1
ATOM 1537 O O . ASP A 1 199 ? 10.639 -22.638 -0.155 1.00 52.59 199 ASP A O 1
ATOM 1541 N N . THR A 1 200 ? 12.803 -22.117 -0.352 1.00 57.69 200 THR A N 1
ATOM 1542 C CA . THR A 1 200 ? 13.033 -23.090 -1.429 1.00 57.69 200 THR A CA 1
ATOM 1543 C C . THR A 1 200 ? 13.141 -24.486 -0.801 1.00 57.69 200 THR A C 1
ATOM 1545 O O . THR A 1 200 ? 14.154 -24.776 -0.161 1.00 57.69 200 THR A O 1
ATOM 1548 N N . PRO A 1 201 ? 12.114 -25.358 -0.908 1.00 60.31 201 PRO A N 1
ATOM 1549 C CA . PRO A 1 201 ? 12.119 -26.647 -0.233 1.00 60.31 201 PRO A CA 1
ATOM 1550 C C . PRO A 1 201 ? 13.304 -27.460 -0.738 1.00 60.31 201 PRO A C 1
ATOM 1552 O O . PRO A 1 201 ? 13.438 -27.710 -1.937 1.00 60.31 201 PRO A O 1
ATOM 1555 N N . GLY A 1 202 ? 14.178 -27.815 0.204 1.00 66.81 202 GLY A N 1
ATOM 1556 C CA . GLY A 1 202 ? 15.391 -28.568 -0.052 1.00 66.81 202 GLY A CA 1
ATOM 1557 C C . GLY A 1 202 ? 15.117 -29.780 -0.933 1.00 66.81 202 GLY A C 1
ATOM 1558 O O . GLY A 1 202 ? 14.184 -30.548 -0.690 1.00 66.81 202 GLY A O 1
ATOM 1559 N N . SER A 1 203 ? 15.962 -29.907 -1.955 1.00 60.84 203 SER A N 1
ATOM 1560 C CA . SER A 1 203 ? 16.137 -31.101 -2.773 1.00 60.84 203 SER A CA 1
ATOM 1561 C C . SER A 1 203 ? 16.046 -32.361 -1.905 1.00 60.84 203 SER A C 1
ATOM 1563 O O . SER A 1 203 ? 16.625 -32.364 -0.810 1.00 60.84 203 SER A O 1
ATOM 1565 N N . PRO A 1 204 ? 15.340 -33.417 -2.356 1.00 69.31 204 PRO A N 1
ATOM 1566 C CA . PRO A 1 204 ? 15.273 -34.675 -1.629 1.00 69.31 204 PRO A CA 1
ATOM 1567 C C . PRO A 1 204 ? 16.694 -35.131 -1.303 1.00 69.31 204 PRO A C 1
ATOM 1569 O O . PRO A 1 204 ? 17.563 -35.210 -2.168 1.00 69.31 204 PRO A O 1
ATOM 1572 N N . ARG A 1 205 ? 16.937 -35.311 -0.007 1.00 68.19 205 ARG A N 1
ATOM 1573 C CA . ARG A 1 205 ? 18.184 -35.840 0.521 1.00 68.19 205 ARG A CA 1
ATOM 1574 C C . ARG A 1 205 ? 18.093 -37.342 0.302 1.00 68.19 205 ARG A C 1
ATOM 1576 O O . ARG A 1 205 ? 17.379 -38.014 1.045 1.00 68.19 205 ARG A O 1
ATOM 1583 N N . ASP A 1 206 ? 18.729 -37.821 -0.758 1.00 71.75 206 ASP A N 1
ATOM 1584 C CA . ASP A 1 206 ? 18.882 -39.250 -0.992 1.00 71.75 206 ASP A CA 1
ATOM 1585 C C . ASP A 1 206 ? 19.543 -39.855 0.252 1.00 71.75 206 ASP A C 1
ATOM 1587 O O . ASP A 1 206 ? 20.581 -39.389 0.732 1.00 71.75 206 ASP A O 1
ATOM 1591 N N . THR A 1 207 ? 18.831 -40.801 0.853 1.00 72.38 207 THR A N 1
ATOM 1592 C CA . THR A 1 207 ? 19.292 -41.585 1.995 1.00 72.38 207 THR A CA 1
ATOM 1593 C C . THR A 1 207 ? 19.543 -42.977 1.454 1.00 72.38 207 THR A C 1
ATOM 1595 O O . THR A 1 207 ? 18.588 -43.680 1.129 1.00 72.38 207 THR A O 1
ATOM 1598 N N . ASP A 1 208 ? 20.825 -43.300 1.307 1.00 70.00 208 ASP A N 1
ATOM 1599 C CA . ASP A 1 208 ? 21.331 -44.665 1.166 1.00 70.00 208 ASP A CA 1
ATOM 1600 C C . ASP A 1 208 ? 21.508 -45.304 2.554 1.00 70.00 208 ASP A C 1
ATOM 1602 O O . ASP A 1 208 ? 21.892 -44.571 3.503 1.00 70.00 208 ASP A O 1
#

Mean predicted aligned error: 16.87 Å

Radius of gyration: 24.95 Å; Cα contacts (8 Å, |Δi|>4): 80; chains: 1; bounding box: 62×72×62 Å